Protein AF-A0A0L7L780-F1 (afdb_monomer_lite)

Radius of gyration: 20.93 Å; chains: 1; bounding box: 51×40×63 Å

Organism: Operophtera brumata (NCBI:txid104452)

pLDDT: mean 76.95, std 14.9, range [22.61, 94.62]

Structure (mmCIF, N/CA/C/O backbone):
data_AF-A0A0L7L780-F1
#
_entry.id   AF-A0A0L7L780-F1
#
loop_
_atom_site.group_PDB
_atom_site.id
_atom_site.type_symbol
_atom_site.label_atom_id
_atom_site.label_alt_id
_atom_site.label_comp_id
_atom_site.label_asym_id
_atom_site.label_entity_id
_atom_site.label_seq_id
_atom_site.pdbx_PDB_ins_code
_atom_site.Cartn_x
_atom_site.Cartn_y
_atom_site.Cartn_z
_atom_site.occupancy
_atom_site.B_iso_or_equiv
_atom_site.auth_seq_id
_atom_site.auth_comp_id
_atom_site.auth_asym_id
_atom_site.auth_atom_id
_atom_site.pdbx_PDB_model_num
ATOM 1 N N . MET A 1 1 ? 16.066 -3.671 18.152 1.00 22.61 1 MET A N 1
ATOM 2 C CA . MET A 1 1 ? 15.136 -2.532 17.997 1.00 22.61 1 MET A CA 1
ATOM 3 C C . MET A 1 1 ? 15.207 -2.050 16.546 1.00 22.61 1 MET A C 1
ATOM 5 O O . MET A 1 1 ? 16.059 -1.243 16.206 1.00 22.61 1 MET A O 1
ATOM 9 N N . LEU A 1 2 ? 14.426 -2.653 15.641 1.00 24.44 2 LEU A N 1
ATOM 10 C CA . LEU A 1 2 ? 14.459 -2.301 14.214 1.00 24.44 2 LEU A CA 1
ATOM 11 C C . LEU A 1 2 ? 13.607 -1.050 13.999 1.00 24.44 2 LEU A C 1
ATOM 13 O O . LEU A 1 2 ? 12.381 -1.108 14.068 1.00 24.44 2 LEU A O 1
ATOM 17 N N . TYR A 1 3 ? 14.280 0.075 13.770 1.00 24.02 3 TYR A N 1
ATOM 18 C CA . TYR A 1 3 ? 13.674 1.341 13.382 1.00 24.02 3 TYR A CA 1
ATOM 19 C C . TYR A 1 3 ? 12.721 1.126 12.197 1.00 24.02 3 TYR A C 1
ATOM 21 O O . TYR A 1 3 ? 13.143 0.789 11.089 1.00 24.02 3 TYR A O 1
ATOM 29 N N . LEU A 1 4 ? 11.422 1.336 12.425 1.00 31.36 4 LEU A N 1
ATOM 30 C CA . LEU A 1 4 ? 10.418 1.498 11.376 1.00 31.36 4 LEU A CA 1
ATOM 31 C C . LEU A 1 4 ? 10.705 2.820 10.652 1.00 31.36 4 LEU A C 1
ATOM 33 O O . LEU A 1 4 ? 10.066 3.837 10.905 1.00 31.36 4 LEU A O 1
ATOM 37 N N . LYS A 1 5 ? 11.698 2.817 9.758 1.00 38.66 5 LYS A N 1
ATOM 38 C CA . LYS A 1 5 ? 11.864 3.875 8.758 1.00 38.66 5 LYS A CA 1
ATOM 39 C C . LYS A 1 5 ? 10.531 3.988 8.015 1.00 38.66 5 LYS A C 1
ATOM 41 O O . LYS A 1 5 ? 10.040 2.977 7.509 1.00 38.66 5 LYS A O 1
ATOM 46 N N . PHE A 1 6 ? 9.927 5.178 8.015 1.00 46.25 6 PHE A N 1
ATOM 47 C CA . PHE A 1 6 ? 8.676 5.455 7.308 1.00 46.25 6 PHE A CA 1
ATOM 48 C C . PHE A 1 6 ? 8.797 4.959 5.864 1.00 46.25 6 PHE A C 1
ATOM 50 O O . PHE A 1 6 ? 9.569 5.499 5.074 1.00 46.25 6 PHE A O 1
ATOM 57 N N . ARG A 1 7 ? 8.078 3.881 5.545 1.00 69.25 7 ARG A N 1
ATOM 58 C CA . ARG A 1 7 ? 8.071 3.289 4.206 1.00 69.25 7 ARG A CA 1
ATOM 59 C C . ARG A 1 7 ? 7.237 4.192 3.303 1.00 69.25 7 ARG A C 1
ATOM 61 O O . ARG A 1 7 ? 6.127 4.558 3.684 1.00 69.25 7 ARG A O 1
ATOM 68 N N . ARG A 1 8 ? 7.777 4.547 2.137 1.00 78.69 8 ARG A N 1
ATOM 69 C CA . ARG A 1 8 ? 7.127 5.370 1.107 1.00 78.69 8 ARG A CA 1
ATOM 70 C C . ARG A 1 8 ? 7.069 4.592 -0.205 1.00 78.69 8 ARG A C 1
ATOM 72 O O . ARG A 1 8 ? 7.931 3.754 -0.464 1.00 78.69 8 ARG A O 1
ATOM 79 N N . TYR A 1 9 ? 6.061 4.866 -1.021 1.00 80.25 9 TYR A N 1
ATOM 80 C CA . TYR A 1 9 ? 6.004 4.409 -2.401 1.00 80.25 9 TYR A CA 1
ATOM 81 C C . TYR A 1 9 ? 7.058 5.131 -3.254 1.00 80.25 9 TYR A C 1
ATOM 83 O O . TYR A 1 9 ? 7.273 6.325 -3.037 1.00 80.25 9 TYR A O 1
ATOM 91 N N . PRO A 1 10 ? 7.697 4.452 -4.225 1.00 71.31 10 PRO A N 1
ATOM 92 C CA . PRO A 1 10 ? 8.621 5.102 -5.147 1.00 71.31 10 PRO A CA 1
ATOM 93 C C . PRO A 1 10 ? 7.871 6.087 -6.046 1.00 71.31 10 PRO A C 1
ATOM 95 O O . PRO A 1 10 ? 6.815 5.747 -6.578 1.00 71.31 10 PRO A O 1
ATOM 98 N N . GLU A 1 11 ? 8.434 7.274 -6.256 1.00 68.31 11 GLU A N 1
ATOM 99 C CA . GLU A 1 11 ? 7.820 8.327 -7.081 1.00 68.31 11 GLU A CA 1
ATOM 100 C C . GLU A 1 11 ? 7.688 7.915 -8.556 1.00 68.31 11 GLU A C 1
ATOM 102 O O . GLU A 1 11 ? 6.677 8.207 -9.183 1.00 68.31 11 GLU A O 1
ATOM 107 N N . ASN A 1 12 ? 8.637 7.120 -9.064 1.00 67.00 12 ASN A N 1
ATOM 108 C CA . ASN A 1 12 ? 8.657 6.616 -10.446 1.00 67.00 12 ASN A CA 1
ATOM 109 C C . ASN A 1 12 ? 8.013 5.226 -10.600 1.00 67.00 12 ASN A C 1
ATOM 111 O O . ASN A 1 12 ? 8.350 4.461 -11.504 1.00 67.00 12 ASN A O 1
ATOM 115 N N . SER A 1 13 ? 7.152 4.828 -9.665 1.00 70.00 13 SER A N 1
ATOM 116 C CA . SER A 1 13 ? 6.466 3.542 -9.751 1.00 70.00 13 SER A CA 1
ATOM 117 C C . SER A 1 13 ? 5.408 3.574 -10.867 1.00 70.00 13 SER A C 1
ATOM 119 O O . SER A 1 13 ? 4.585 4.480 -10.925 1.00 70.00 13 SER A O 1
ATOM 121 N N . ASN A 1 14 ? 5.378 2.538 -11.714 1.00 66.38 14 ASN A N 1
ATOM 122 C CA . ASN A 1 14 ? 4.360 2.346 -12.764 1.00 66.38 14 ASN A CA 1
ATOM 123 C C . ASN A 1 14 ? 3.207 1.427 -12.316 1.00 66.38 14 ASN A C 1
ATOM 125 O O . ASN A 1 14 ? 2.575 0.741 -13.122 1.00 66.38 14 ASN A O 1
ATOM 129 N N . LYS A 1 15 ? 2.945 1.349 -11.007 1.00 71.25 15 LYS A N 1
ATOM 130 C CA . LYS A 1 15 ? 1.809 0.576 -10.487 1.00 71.25 15 LYS A CA 1
ATOM 131 C C . LYS A 1 15 ? 0.509 1.317 -10.775 1.00 71.25 15 LYS A C 1
ATOM 133 O O . LYS A 1 15 ? 0.458 2.535 -10.655 1.00 71.25 15 LYS A O 1
ATOM 138 N N . LYS A 1 16 ? -0.532 0.551 -11.113 1.00 74.00 16 LYS A N 1
ATOM 139 C CA . LYS A 1 16 ? -1.883 1.082 -11.346 1.00 74.00 16 LYS A CA 1
ATOM 140 C C . LYS A 1 16 ? -2.533 1.596 -10.057 1.00 74.00 16 LYS A C 1
ATOM 142 O O . LYS A 1 16 ? -3.213 2.609 -10.100 1.00 74.00 16 LYS A O 1
ATOM 147 N N . ASP A 1 17 ? -2.255 0.927 -8.933 1.00 83.19 17 ASP A N 1
ATOM 148 C CA . ASP A 1 17 ? -2.897 1.196 -7.646 1.00 83.19 17 ASP A CA 1
ATOM 149 C C . ASP A 1 17 ? -1.870 1.295 -6.507 1.00 83.19 17 ASP A C 1
ATOM 151 O O . ASP A 1 17 ? -0.995 0.430 -6.358 1.00 83.19 17 ASP A O 1
ATOM 155 N N . TYR A 1 18 ? -2.029 2.304 -5.646 1.00 88.25 18 TYR A N 1
ATOM 156 C CA . TYR A 1 18 ? -1.235 2.503 -4.428 1.00 88.25 18 TYR A CA 1
ATOM 157 C C . TYR A 1 18 ? -2.120 2.396 -3.195 1.00 88.25 18 TYR A C 1
ATOM 159 O O . TYR A 1 18 ? -2.899 3.297 -2.900 1.00 88.25 18 TYR A O 1
ATOM 167 N N . ILE A 1 19 ? -2.013 1.291 -2.460 1.00 90.44 19 ILE A N 1
ATOM 168 C CA . ILE A 1 19 ? -2.941 0.993 -1.363 1.00 90.44 19 ILE A CA 1
ATOM 169 C C . ILE A 1 19 ? -2.306 1.336 -0.016 1.00 90.44 19 ILE A C 1
ATOM 171 O O . ILE A 1 19 ? -1.238 0.836 0.319 1.00 90.44 19 ILE A O 1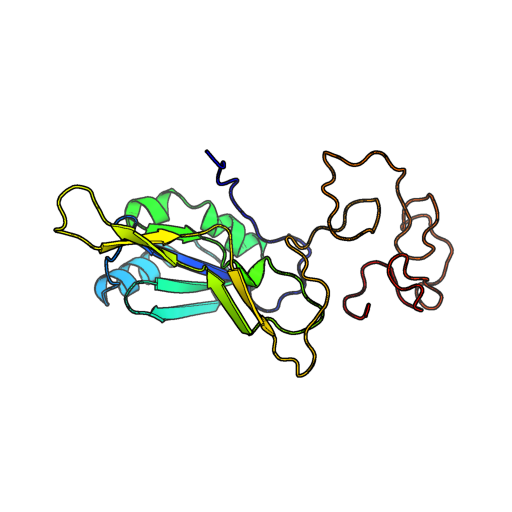
ATOM 175 N N . VAL A 1 20 ? -2.967 2.130 0.811 1.00 91.75 20 VAL A N 1
ATOM 176 C CA . VAL A 1 20 ? -2.560 2.372 2.199 1.00 91.75 20 VAL A CA 1
ATOM 177 C C . VAL A 1 20 ? -3.496 1.614 3.132 1.00 91.75 20 VAL A C 1
ATOM 179 O O . VAL A 1 20 ? -4.714 1.739 3.045 1.00 91.75 20 VAL A O 1
ATOM 182 N N . PHE A 1 21 ? -2.927 0.799 4.017 1.00 92.38 21 PHE A N 1
ATOM 183 C CA . PHE A 1 21 ? -3.665 0.067 5.040 1.00 92.38 21 PHE A CA 1
ATOM 184 C C . PHE A 1 21 ? -3.819 0.911 6.294 1.00 92.38 21 PHE A C 1
ATOM 186 O O . PHE A 1 21 ? -2.832 1.422 6.823 1.00 92.38 21 PHE A O 1
ATOM 193 N N . LEU A 1 22 ? -5.049 0.973 6.785 1.00 92.38 22 LEU A N 1
ATOM 194 C CA . LEU A 1 22 ? -5.434 1.613 8.027 1.00 92.38 22 LEU A CA 1
ATOM 195 C C . LEU A 1 22 ? -5.861 0.565 9.043 1.00 92.38 22 LEU A C 1
ATOM 197 O O . LEU A 1 22 ? -6.734 -0.259 8.764 1.00 92.38 22 LEU A O 1
ATOM 201 N N . ASN A 1 23 ? -5.268 0.661 10.226 1.00 91.75 23 ASN A N 1
ATOM 202 C CA . ASN A 1 23 ? -5.670 -0.057 11.426 1.00 91.75 23 ASN A CA 1
ATOM 203 C C . ASN A 1 23 ? -5.881 0.961 12.549 1.00 91.75 23 ASN A C 1
ATOM 205 O O . ASN A 1 23 ? -5.224 1.998 12.557 1.00 91.75 23 ASN A O 1
ATOM 209 N N . HIS A 1 24 ? -6.718 0.644 13.529 1.00 89.44 24 HIS A N 1
ATOM 210 C CA . HIS A 1 24 ? -6.736 1.385 14.792 1.00 89.44 24 HIS A CA 1
ATOM 211 C C . HIS A 1 24 ? -5.387 1.275 15.517 1.00 89.44 24 HIS A C 1
ATOM 213 O O . HIS A 1 24 ? -4.694 0.260 15.409 1.00 89.44 24 HIS A O 1
ATOM 219 N N . ASN A 1 25 ? -5.021 2.309 16.278 1.00 86.75 25 ASN A N 1
ATOM 220 C CA . ASN A 1 25 ? -3.811 2.308 17.109 1.00 86.75 25 ASN A CA 1
ATOM 221 C C . ASN A 1 25 ? -3.864 1.227 18.198 1.00 86.75 25 ASN A C 1
ATOM 223 O O . ASN A 1 25 ? -2.840 0.632 18.530 1.00 86.75 25 ASN A O 1
ATOM 227 N N . LYS A 1 26 ? -5.063 0.950 18.727 1.00 82.38 26 LYS A N 1
ATOM 228 C CA . LYS A 1 26 ? -5.313 -0.179 19.625 1.00 82.38 26 LYS A CA 1
ATOM 229 C C . LYS A 1 26 ? -5.461 -1.464 18.816 1.00 82.38 26 LYS A C 1
ATOM 231 O O . LYS A 1 26 ? -6.350 -1.574 17.966 1.00 82.38 26 LYS A O 1
ATOM 236 N N . GLU A 1 27 ? -4.613 -2.446 19.110 1.00 78.25 27 GLU A N 1
ATOM 237 C CA . GLU A 1 27 ? -4.674 -3.762 18.471 1.00 78.25 27 GLU A CA 1
ATOM 238 C C . GLU A 1 27 ? -6.055 -4.415 18.642 1.00 78.25 27 GLU A C 1
ATOM 240 O O . GLU A 1 27 ? -6.752 -4.185 19.627 1.00 78.25 27 GLU A O 1
ATOM 245 N N . ASN A 1 28 ? -6.460 -5.225 17.657 1.00 79.00 28 ASN A N 1
ATOM 246 C CA . ASN A 1 28 ? -7.736 -5.957 17.627 1.00 79.00 28 ASN A CA 1
ATOM 247 C C . ASN A 1 28 ? -9.016 -5.104 17.731 1.00 79.00 28 ASN A C 1
ATOM 249 O O . ASN A 1 28 ? -10.095 -5.647 17.963 1.00 79.00 28 ASN A O 1
ATOM 253 N N . THR A 1 29 ? -8.939 -3.793 17.495 1.00 84.81 29 THR A N 1
ATOM 254 C CA . THR A 1 29 ? -10.136 -2.943 17.412 1.00 84.81 29 THR A CA 1
ATOM 255 C C . THR A 1 29 ? -10.750 -3.041 16.018 1.00 84.81 29 THR A C 1
ATOM 257 O O . THR A 1 29 ? -10.057 -2.866 15.012 1.00 84.81 29 THR A O 1
ATOM 260 N N . ALA A 1 30 ? -12.045 -3.354 15.945 1.00 89.56 30 ALA A N 1
ATOM 261 C CA . ALA A 1 30 ? -12.758 -3.466 14.678 1.00 89.56 30 ALA A CA 1
ATOM 262 C C . ALA A 1 30 ? -13.183 -2.090 14.135 1.00 89.56 30 ALA A C 1
ATOM 264 O O . ALA A 1 30 ? -13.496 -1.186 14.900 1.00 89.56 30 ALA A O 1
ATOM 265 N N . PHE A 1 31 ? -13.223 -1.947 12.811 1.00 93.12 31 PHE A N 1
ATOM 266 C CA . PHE A 1 31 ? -13.817 -0.796 12.140 1.00 93.12 31 PHE A CA 1
ATOM 267 C C . PHE A 1 31 ? -15.333 -0.930 12.113 1.00 93.12 31 PHE A C 1
ATOM 269 O O . PHE A 1 31 ? -15.872 -1.852 11.495 1.00 93.12 31 PHE A O 1
ATOM 276 N N . THR A 1 32 ? -15.999 0.036 12.728 1.00 92.31 32 THR A N 1
ATOM 277 C CA . THR A 1 32 ? -17.449 0.216 12.669 1.00 92.31 32 THR A CA 1
ATOM 278 C C . THR A 1 32 ? -17.847 1.065 11.460 1.00 92.31 32 THR A C 1
ATOM 280 O O . THR A 1 32 ? -17.008 1.713 10.827 1.00 92.31 32 THR A O 1
ATOM 283 N N . ASP A 1 33 ? -19.140 1.114 11.138 1.00 90.06 33 ASP A N 1
ATOM 284 C CA . ASP A 1 33 ? -19.633 2.000 10.076 1.00 90.06 33 ASP A CA 1
ATOM 285 C C . ASP A 1 33 ? -19.447 3.480 10.425 1.00 90.06 33 ASP A C 1
ATOM 287 O O . ASP A 1 33 ? -19.101 4.281 9.555 1.00 90.06 33 ASP A O 1
ATOM 291 N N . LYS A 1 34 ? -19.537 3.829 11.714 1.00 92.19 34 LYS A N 1
ATOM 292 C CA . LYS A 1 34 ? -19.226 5.175 12.208 1.00 92.19 34 LYS A CA 1
ATOM 293 C C . LYS A 1 34 ? -17.778 5.565 11.905 1.00 92.19 34 LYS A C 1
ATOM 295 O O . LYS A 1 34 ? -17.542 6.673 11.427 1.00 92.19 34 LYS A O 1
ATOM 300 N N . ASP A 1 35 ? -16.825 4.654 12.104 1.00 92.62 35 ASP A N 1
ATOM 301 C CA . ASP A 1 35 ? -15.411 4.903 11.788 1.00 92.62 35 ASP A CA 1
ATOM 302 C C . ASP A 1 35 ? -15.201 5.111 10.285 1.00 92.62 35 ASP A C 1
ATOM 304 O O . ASP A 1 35 ? -14.449 5.991 9.869 1.00 92.62 35 ASP A O 1
ATOM 308 N N . ARG A 1 36 ? -15.891 4.328 9.447 1.00 90.00 36 ARG A N 1
ATOM 309 C CA . ARG A 1 36 ? -15.815 4.446 7.980 1.00 90.00 36 ARG A CA 1
ATOM 310 C C . ARG A 1 36 ? -16.386 5.772 7.487 1.00 90.00 36 ARG A C 1
ATOM 312 O O . ARG A 1 36 ? -15.817 6.390 6.583 1.00 90.00 36 ARG A O 1
ATOM 319 N N . MET A 1 37 ? -17.482 6.226 8.091 1.00 91.94 37 MET A N 1
ATOM 320 C CA . MET A 1 37 ? -18.064 7.537 7.815 1.00 91.94 37 MET A CA 1
ATOM 321 C C . MET A 1 37 ? -17.141 8.667 8.273 1.00 91.94 37 MET A C 1
ATOM 323 O O . MET A 1 37 ? -16.887 9.588 7.498 1.00 91.94 37 MET A O 1
ATOM 327 N N . ALA A 1 38 ? -16.590 8.576 9.487 1.00 93.94 38 ALA A N 1
ATOM 328 C CA . ALA A 1 38 ? -15.642 9.553 10.019 1.00 93.94 38 ALA A CA 1
ATOM 329 C C . ALA A 1 38 ? -14.374 9.642 9.161 1.00 93.94 38 ALA A C 1
ATOM 331 O O . ALA A 1 38 ? -13.917 10.740 8.857 1.00 93.94 38 ALA A O 1
ATOM 332 N N . LEU A 1 39 ? -13.859 8.504 8.689 1.00 94.00 39 LEU A N 1
ATOM 333 C CA . LEU A 1 39 ? -12.745 8.449 7.749 1.00 94.00 39 LEU A CA 1
ATOM 334 C C . LEU A 1 39 ? -13.100 9.124 6.421 1.00 94.00 39 LEU A C 1
ATOM 336 O O . LEU A 1 39 ? -12.355 9.976 5.950 1.00 94.00 39 LEU A O 1
ATOM 340 N N . SER A 1 40 ? -14.250 8.788 5.834 1.00 92.38 40 SER A N 1
ATOM 341 C CA . SER A 1 40 ? -14.692 9.371 4.559 1.00 92.38 40 SER A CA 1
ATOM 342 C C . SER A 1 40 ? -14.890 10.887 4.650 1.00 92.38 40 SER A C 1
ATOM 344 O O . SER A 1 40 ? -14.538 11.610 3.719 1.00 92.38 40 SER A O 1
ATOM 346 N N . LYS A 1 41 ? -15.419 11.373 5.779 1.00 94.00 41 LYS A N 1
ATOM 347 C CA . LYS A 1 41 ? -15.558 12.799 6.088 1.00 94.00 41 LYS A CA 1
ATOM 348 C C . LYS A 1 41 ? -14.189 13.460 6.283 1.00 94.00 41 LYS A C 1
ATOM 350 O O . LYS A 1 41 ? -13.892 14.444 5.612 1.00 94.00 41 LYS A O 1
ATOM 355 N N . GLY A 1 42 ? -13.328 12.868 7.109 1.00 93.31 42 GLY A N 1
ATOM 356 C CA . GLY A 1 42 ? -11.993 13.385 7.407 1.00 93.31 42 GLY A CA 1
ATOM 357 C C . GLY A 1 42 ? -11.082 13.471 6.180 1.00 93.31 42 GLY A C 1
ATOM 358 O O . GLY A 1 42 ? -10.329 14.429 6.048 1.00 93.31 42 GLY A O 1
ATOM 359 N N . LEU A 1 43 ? -11.191 12.538 5.228 1.00 93.44 43 LEU A N 1
ATOM 360 C CA . LEU A 1 43 ? -10.467 12.626 3.953 1.00 93.44 43 LEU A CA 1
ATOM 361 C C . LEU A 1 43 ? -10.818 13.902 3.174 1.00 93.44 43 LEU A C 1
ATOM 363 O O . LEU A 1 43 ? -9.925 14.525 2.604 1.00 93.44 43 LEU A O 1
ATOM 367 N N . ARG A 1 44 ? -12.094 14.313 3.175 1.00 91.06 44 ARG A N 1
ATOM 368 C CA . ARG A 1 44 ? -12.542 15.543 2.502 1.00 91.06 44 ARG A CA 1
ATOM 369 C C . ARG A 1 44 ? -12.114 16.789 3.272 1.00 91.06 44 ARG A C 1
ATOM 371 O O . ARG A 1 44 ? -11.565 17.707 2.678 1.00 91.06 44 ARG A O 1
ATOM 378 N N . GLU A 1 45 ? -12.321 16.800 4.588 1.00 92.94 45 GLU A N 1
ATOM 379 C CA . GLU A 1 45 ? -12.017 17.954 5.450 1.00 92.94 45 GLU A CA 1
ATOM 380 C C . GLU A 1 45 ? -10.522 18.273 5.523 1.00 92.94 45 GLU A C 1
ATOM 382 O O . GLU A 1 45 ? -10.138 19.436 5.614 1.00 92.94 45 GLU A O 1
ATOM 387 N N . HIS A 1 46 ? -9.666 17.252 5.453 1.00 91.00 46 HIS A N 1
ATOM 388 C CA . HIS A 1 46 ? -8.210 17.420 5.457 1.00 91.00 46 HIS A CA 1
ATOM 389 C C . HIS A 1 46 ? -7.609 17.511 4.048 1.00 91.00 46 HIS A C 1
ATOM 391 O O . HIS A 1 46 ? -6.393 17.398 3.901 1.00 91.00 46 HIS A O 1
ATOM 397 N N . GLY A 1 47 ? -8.436 17.693 3.011 1.00 88.38 47 GLY A N 1
ATOM 398 C CA . GLY A 1 47 ? -7.976 17.925 1.639 1.00 88.38 47 GLY A CA 1
ATOM 399 C C . GLY A 1 47 ? -7.169 16.769 1.040 1.00 88.38 47 GLY A C 1
ATOM 400 O O . GLY A 1 47 ? -6.252 17.000 0.253 1.00 88.38 47 GLY A O 1
ATOM 401 N N . VAL A 1 48 ? -7.465 15.521 1.418 1.00 91.75 48 VAL A N 1
ATOM 402 C CA . VAL A 1 48 ? -6.750 14.351 0.893 1.00 91.75 48 VAL A CA 1
ATOM 403 C C . VAL A 1 48 ? -7.189 14.093 -0.547 1.00 91.75 48 VAL A C 1
ATOM 405 O O . VAL A 1 48 ? -8.310 13.659 -0.809 1.00 91.75 48 VAL A O 1
ATOM 408 N N . SER A 1 49 ? -6.286 14.345 -1.491 1.00 89.75 49 SER A N 1
ATOM 409 C CA . SER A 1 49 ? -6.542 14.226 -2.924 1.00 89.75 49 SER A CA 1
ATOM 410 C C . SER A 1 49 ? -6.181 12.848 -3.491 1.00 89.75 49 SER A C 1
ATOM 412 O O . SER A 1 49 ? -5.404 12.078 -2.920 1.00 89.75 49 SER A O 1
ATOM 414 N N . GLY A 1 50 ? -6.763 12.524 -4.650 1.00 90.19 50 GLY A N 1
ATOM 415 C CA . GLY A 1 50 ? -6.402 11.342 -5.438 1.00 90.19 50 GLY A CA 1
ATOM 416 C C . GLY A 1 50 ? -6.776 9.994 -4.822 1.00 90.19 50 GLY A C 1
ATOM 417 O O . GLY A 1 50 ? -6.179 8.981 -5.192 1.00 90.19 50 GLY A O 1
ATOM 418 N N . VAL A 1 51 ? -7.741 9.981 -3.898 1.00 92.88 51 VAL A N 1
ATOM 419 C CA . VAL A 1 51 ? -8.383 8.763 -3.393 1.00 92.88 51 VAL A CA 1
ATOM 420 C C . VAL A 1 51 ? -9.288 8.194 -4.485 1.00 92.88 51 VAL A C 1
ATOM 422 O O . VAL A 1 51 ? -10.190 8.877 -4.958 1.00 92.88 51 VAL A O 1
ATOM 425 N N . MET A 1 52 ? -9.066 6.939 -4.869 1.00 91.06 52 MET A N 1
ATOM 426 C CA . MET A 1 52 ? -9.902 6.228 -5.840 1.00 91.06 52 MET A CA 1
ATOM 427 C C . MET A 1 52 ? -11.080 5.538 -5.160 1.00 91.06 52 MET A C 1
ATOM 429 O O . MET A 1 52 ? -12.224 5.691 -5.570 1.00 91.06 52 MET A O 1
ATOM 433 N N . HIS A 1 53 ? -10.801 4.747 -4.124 1.00 89.44 53 HIS A N 1
ATOM 434 C CA . HIS A 1 53 ? -11.827 4.045 -3.365 1.00 89.44 53 HIS A CA 1
ATOM 435 C C . HIS A 1 53 ? -11.318 3.647 -1.981 1.00 89.44 53 HIS A C 1
ATOM 437 O O . HIS A 1 53 ? -10.118 3.460 -1.757 1.00 89.44 53 HIS A O 1
ATOM 443 N N . LEU A 1 54 ? -12.269 3.475 -1.064 1.00 92.00 54 LEU A N 1
ATOM 444 C CA . LEU A 1 54 ? -12.057 2.856 0.234 1.00 92.00 54 LEU A CA 1
ATOM 445 C C . LEU A 1 54 ? -12.641 1.446 0.202 1.00 92.00 54 LEU A C 1
ATOM 447 O O . LEU A 1 54 ? -13.773 1.246 -0.232 1.00 92.00 54 LEU A O 1
ATOM 451 N N . ARG A 1 55 ? -11.883 0.464 0.686 1.00 89.75 55 ARG A N 1
ATOM 452 C CA . ARG A 1 55 ? -12.312 -0.936 0.736 1.00 89.75 55 ARG A CA 1
ATOM 453 C C . ARG A 1 55 ? -12.056 -1.526 2.114 1.00 89.75 55 ARG A C 1
ATOM 455 O O . ARG A 1 55 ? -10.938 -1.467 2.619 1.00 89.75 55 ARG A O 1
ATOM 462 N N . SER A 1 56 ? -13.063 -2.166 2.707 1.00 88.38 56 SER A N 1
ATOM 463 C CA . SER A 1 56 ? -12.827 -3.006 3.886 1.00 88.38 56 SER A CA 1
ATOM 464 C C . SER A 1 56 ? -12.078 -4.269 3.462 1.00 88.38 56 SER A C 1
ATOM 466 O O . SER A 1 56 ? -12.495 -4.972 2.543 1.00 88.38 56 SER A O 1
ATOM 468 N N . LEU A 1 57 ? -10.942 -4.531 4.106 1.00 85.25 57 LEU A N 1
ATOM 469 C CA . LEU A 1 57 ? -10.142 -5.732 3.854 1.00 85.25 57 LEU A CA 1
ATOM 470 C C . LEU A 1 57 ? -10.522 -6.846 4.824 1.00 85.25 57 LEU A C 1
ATOM 472 O O . LEU A 1 57 ? -10.563 -8.012 4.449 1.00 85.25 57 LEU A O 1
ATOM 476 N N . ASN A 1 58 ? -10.788 -6.476 6.074 1.00 85.44 58 ASN A N 1
ATOM 477 C CA . ASN A 1 58 ? -11.410 -7.312 7.091 1.00 85.44 58 ASN A CA 1
ATOM 478 C C . ASN A 1 58 ? -11.982 -6.414 8.20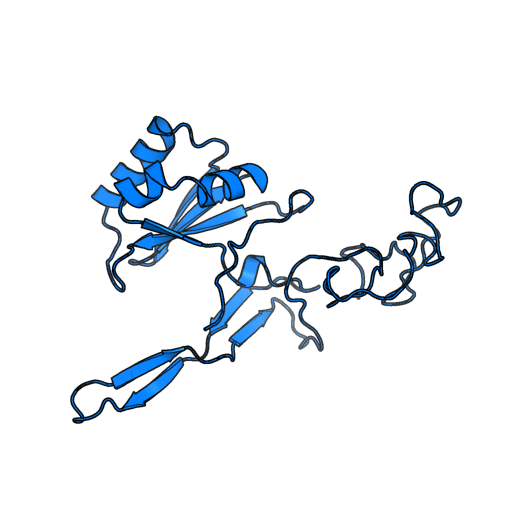2 1.00 85.44 58 ASN A C 1
ATOM 480 O O . ASN A 1 58 ? -11.890 -5.186 8.129 1.00 85.44 58 ASN A O 1
ATOM 484 N N . LYS A 1 59 ? -12.526 -7.022 9.265 1.00 85.69 59 LYS A N 1
ATOM 485 C CA . LYS A 1 59 ? -13.094 -6.276 10.398 1.00 85.69 59 LYS A CA 1
ATOM 486 C C . LYS A 1 59 ? -12.110 -5.341 11.106 1.00 85.69 59 LYS A C 1
ATOM 488 O O . LYS A 1 59 ? -12.559 -4.396 11.724 1.00 85.69 59 LYS A O 1
ATOM 493 N N . PHE A 1 60 ? -10.801 -5.550 11.001 1.00 88.25 60 PHE A N 1
ATOM 494 C CA . PHE A 1 60 ? -9.768 -4.764 11.690 1.00 88.25 60 PHE A CA 1
ATOM 495 C C . PHE A 1 60 ? -8.986 -3.824 10.768 1.00 88.25 60 PHE A C 1
ATOM 497 O O . PHE A 1 60 ? -8.081 -3.130 11.230 1.00 88.25 60 PHE A O 1
ATOM 504 N N . LYS A 1 61 ? -9.267 -3.838 9.459 1.00 89.69 61 LYS A N 1
ATOM 505 C CA . LYS A 1 61 ? -8.426 -3.166 8.471 1.00 89.69 61 LYS A CA 1
ATOM 506 C C . LYS A 1 61 ? -9.216 -2.622 7.289 1.00 89.69 61 LYS A C 1
ATOM 508 O O . LYS A 1 61 ? -9.983 -3.341 6.640 1.00 89.69 61 LYS A O 1
ATOM 513 N N . VAL A 1 62 ? -8.925 -1.374 6.947 1.00 93.19 62 VAL A N 1
ATOM 514 C CA . VAL A 1 62 ? -9.436 -0.682 5.758 1.00 93.19 62 VAL A CA 1
ATOM 515 C C . VAL A 1 62 ? -8.270 -0.361 4.824 1.00 93.19 62 VAL A C 1
ATOM 517 O O . VAL A 1 62 ? -7.179 -0.023 5.272 1.00 93.19 62 VAL A O 1
ATOM 520 N N . GLY A 1 63 ? -8.480 -0.509 3.521 1.00 92.69 63 GLY A N 1
ATOM 521 C CA . GLY A 1 63 ? -7.554 -0.084 2.478 1.00 92.69 63 GLY A CA 1
ATOM 522 C C . GLY A 1 63 ? -8.063 1.179 1.793 1.00 92.69 63 GLY A C 1
ATOM 523 O O . GLY A 1 63 ? -9.234 1.242 1.420 1.00 92.69 63 GLY A O 1
ATOM 524 N N . ILE A 1 64 ? -7.184 2.160 1.608 1.00 94.62 64 ILE A N 1
ATOM 525 C CA . ILE A 1 64 ? -7.425 3.331 0.759 1.00 94.62 64 ILE A CA 1
ATOM 526 C C . ILE A 1 64 ? -6.538 3.206 -0.468 1.00 94.62 64 ILE A C 1
ATOM 528 O O . ILE A 1 64 ? -5.323 3.080 -0.329 1.00 94.62 64 ILE A O 1
ATOM 532 N N . THR A 1 65 ? -7.134 3.247 -1.652 1.00 93.00 65 THR A N 1
ATOM 533 C CA . THR A 1 65 ? -6.405 3.158 -2.919 1.00 93.00 65 THR A CA 1
ATOM 534 C C . THR A 1 65 ? -6.214 4.547 -3.513 1.00 93.00 65 THR A C 1
ATOM 536 O O . THR A 1 65 ? -7.173 5.314 -3.602 1.00 93.00 65 THR A O 1
ATOM 539 N N . PHE A 1 66 ? -4.993 4.859 -3.939 1.00 93.19 66 PHE A N 1
ATOM 540 C CA . PHE A 1 66 ? -4.615 6.109 -4.594 1.00 93.19 66 PHE A CA 1
ATOM 541 C C . PHE A 1 66 ? -4.130 5.857 -6.021 1.00 93.19 66 PHE A C 1
ATOM 543 O O . PHE A 1 66 ? -3.506 4.828 -6.287 1.00 93.19 66 PHE A O 1
ATOM 550 N N . TYR A 1 67 ? -4.356 6.838 -6.900 1.00 87.00 67 TYR A N 1
ATOM 551 C CA . TYR A 1 67 ? -3.886 6.801 -8.292 1.00 87.00 67 TYR A CA 1
ATOM 552 C C . TYR A 1 67 ? -2.379 7.079 -8.418 1.00 87.00 67 TYR A C 1
ATOM 554 O O . TYR A 1 67 ? -1.697 6.481 -9.243 1.00 87.00 67 TYR A O 1
ATOM 562 N N . LEU A 1 68 ? -1.840 7.970 -7.575 1.00 89.19 68 LEU A N 1
ATOM 563 C CA . LEU A 1 68 ? -0.434 8.388 -7.618 1.00 89.19 68 LEU A CA 1
ATOM 564 C C . LEU A 1 68 ? 0.309 8.008 -6.332 1.00 89.19 68 LEU A C 1
ATOM 566 O O . LEU A 1 68 ? -0.254 8.154 -5.238 1.00 89.19 68 LEU A O 1
ATOM 570 N N . PRO A 1 69 ? 1.600 7.627 -6.427 1.00 88.12 69 PRO A N 1
ATOM 571 C CA . PRO A 1 69 ? 2.411 7.302 -5.257 1.00 88.12 69 PRO A CA 1
ATOM 572 C C . PRO A 1 69 ? 2.567 8.511 -4.329 1.00 88.12 69 PRO A C 1
ATOM 574 O O . PRO A 1 69 ? 2.554 8.352 -3.109 1.00 88.12 69 PRO A O 1
ATOM 577 N N . ASN A 1 70 ? 2.646 9.725 -4.889 1.00 89.44 70 ASN A N 1
ATOM 578 C CA . ASN A 1 70 ? 2.779 10.952 -4.108 1.00 89.44 70 ASN A CA 1
ATOM 579 C C . ASN A 1 70 ? 1.575 11.183 -3.182 1.00 89.44 70 ASN A C 1
ATOM 581 O O . ASN A 1 70 ? 1.753 11.459 -2.000 1.00 89.44 70 ASN A O 1
ATOM 585 N N . ASN A 1 71 ? 0.351 10.969 -3.672 1.00 91.81 71 ASN A N 1
ATOM 586 C CA . ASN A 1 71 ? -0.863 11.142 -2.865 1.00 91.81 71 ASN A CA 1
ATOM 587 C C . ASN A 1 71 ? -0.910 10.139 -1.702 1.00 91.81 71 ASN A C 1
ATOM 589 O O . ASN A 1 71 ? -1.179 10.519 -0.562 1.00 91.81 71 ASN A O 1
ATOM 593 N N . ALA A 1 72 ? -0.550 8.877 -1.960 1.00 91.06 72 ALA A N 1
ATOM 594 C CA . ALA A 1 72 ? -0.424 7.865 -0.913 1.00 91.06 72 ALA A CA 1
ATOM 595 C C . ALA A 1 72 ? 0.663 8.231 0.118 1.00 91.06 72 ALA A C 1
ATOM 597 O O . ALA A 1 72 ? 0.458 8.078 1.323 1.00 91.06 72 ALA A O 1
ATOM 598 N N . ASN A 1 73 ? 1.808 8.749 -0.337 1.00 89.56 73 ASN A N 1
ATOM 599 C CA . ASN A 1 73 ? 2.917 9.181 0.519 1.00 89.56 73 ASN A CA 1
ATOM 600 C C . ASN A 1 73 ? 2.582 10.406 1.372 1.00 89.56 73 ASN A C 1
ATOM 602 O O . ASN A 1 73 ? 3.014 10.472 2.525 1.00 89.56 73 ASN A O 1
ATOM 606 N N . MET A 1 74 ? 1.826 11.357 0.825 1.00 90.38 74 MET A N 1
ATOM 607 C CA . MET A 1 74 ? 1.307 12.513 1.554 1.00 90.38 74 MET A CA 1
ATOM 608 C C . MET A 1 74 ? 0.294 12.072 2.608 1.00 90.38 74 MET A C 1
ATOM 610 O O . MET A 1 74 ? 0.385 12.482 3.763 1.00 90.38 74 MET A O 1
ATOM 614 N N . PHE A 1 75 ? -0.610 11.156 2.255 1.00 93.56 75 PHE A N 1
ATOM 615 C CA . PHE A 1 75 ? -1.565 10.589 3.202 1.00 93.56 75 PHE A CA 1
ATOM 616 C C . PHE A 1 75 ? -0.879 9.845 4.359 1.00 93.56 75 PHE A C 1
ATOM 618 O O . PHE A 1 75 ? -1.229 10.059 5.516 1.00 93.56 75 PHE A O 1
ATOM 625 N N . LEU A 1 76 ? 0.153 9.039 4.079 1.00 90.12 76 LEU A N 1
ATOM 626 C CA . LEU A 1 76 ? 0.966 8.362 5.104 1.00 90.12 76 LEU A CA 1
ATOM 627 C C . LEU A 1 76 ? 1.625 9.333 6.099 1.00 90.12 76 LEU A C 1
ATOM 629 O O . LEU A 1 76 ? 1.976 8.928 7.206 1.00 90.12 76 LEU A O 1
ATOM 633 N N . GLN A 1 77 ? 1.818 10.592 5.702 1.00 88.50 77 GLN A N 1
ATOM 634 C CA . GLN A 1 77 ? 2.420 11.646 6.519 1.00 88.50 77 GLN A CA 1
ATOM 635 C C . GLN A 1 77 ? 1.386 12.555 7.193 1.00 88.50 77 GLN A C 1
ATOM 637 O O . GLN A 1 77 ? 1.768 13.388 8.016 1.00 88.50 77 GLN A O 1
ATOM 642 N N . ASN A 1 78 ? 0.092 12.394 6.897 1.00 90.19 78 ASN A N 1
ATOM 643 C CA . ASN A 1 78 ? -0.970 13.223 7.456 1.00 90.19 78 ASN A CA 1
ATOM 644 C C . ASN A 1 78 ? -1.289 12.821 8.905 1.00 90.19 78 ASN A C 1
ATOM 646 O O . ASN A 1 78 ? -2.305 12.190 9.198 1.00 90.19 78 ASN A O 1
ATOM 650 N N . LYS A 1 79 ? -0.400 13.203 9.827 1.00 88.81 79 LYS A N 1
ATOM 651 C CA . LYS A 1 79 ? -0.550 12.935 11.263 1.00 88.81 79 LYS A CA 1
ATOM 652 C C . LYS A 1 79 ? -1.824 13.547 11.835 1.00 88.81 79 LYS A C 1
ATOM 654 O O . LYS A 1 79 ? -2.491 12.901 12.624 1.00 88.81 79 LYS A O 1
ATOM 659 N N . LYS A 1 80 ? -2.211 14.744 11.381 1.00 91.12 80 LYS A N 1
ATOM 660 C CA . LYS A 1 80 ? -3.388 15.458 11.895 1.00 91.12 80 LYS A CA 1
ATOM 661 C C . LYS A 1 80 ? -4.664 14.621 11.755 1.00 91.12 80 LYS A C 1
ATOM 663 O O . LYS A 1 80 ? -5.383 14.443 12.731 1.00 91.12 80 LYS A O 1
ATOM 668 N N . LEU A 1 81 ? -4.911 14.071 10.565 1.00 92.75 81 LEU A N 1
ATOM 669 C CA . LEU A 1 81 ? -6.060 13.200 10.312 1.00 92.75 81 LEU A CA 1
ATOM 670 C C . LEU A 1 81 ? -5.934 11.851 11.036 1.00 92.75 81 LEU A C 1
ATOM 672 O O . LEU A 1 81 ? -6.902 11.370 11.624 1.00 92.75 81 LEU A O 1
ATOM 676 N N . LEU A 1 82 ? -4.754 11.228 10.972 1.00 92.44 82 LEU A N 1
ATOM 677 C CA . LEU A 1 82 ? -4.526 9.898 11.540 1.00 92.44 82 LEU A CA 1
ATOM 678 C C . LEU A 1 82 ? -4.660 9.897 13.066 1.00 92.44 82 LEU A C 1
ATOM 680 O O . LEU A 1 82 ? -5.338 9.030 13.611 1.00 92.44 82 LEU A O 1
ATOM 684 N N . ASP A 1 83 ? -4.105 10.899 13.739 1.00 91.94 83 ASP A N 1
ATOM 685 C CA . ASP A 1 83 ? -4.193 11.047 15.190 1.00 91.94 83 ASP A CA 1
ATOM 686 C C . ASP A 1 83 ? -5.622 11.410 15.617 1.00 91.94 83 ASP A C 1
ATOM 688 O O . ASP A 1 83 ? -6.146 10.806 16.553 1.00 91.94 83 ASP A O 1
ATOM 692 N N . GLN A 1 84 ? -6.303 12.301 14.879 1.00 92.75 84 GLN A N 1
ATOM 693 C CA . GLN A 1 84 ? -7.708 12.652 15.132 1.00 92.75 84 GLN A CA 1
ATOM 694 C C . GLN A 1 84 ? -8.626 11.420 15.099 1.00 92.75 84 GLN A C 1
ATOM 696 O O . GLN A 1 84 ? -9.561 11.325 15.892 1.00 92.75 84 GLN A O 1
ATOM 701 N N . LEU A 1 85 ? -8.364 10.473 14.196 1.00 92.12 85 LEU A N 1
ATOM 702 C CA . LEU A 1 85 ? -9.137 9.235 14.073 1.00 92.12 85 LEU A CA 1
ATOM 703 C C . LEU A 1 85 ? -8.540 8.060 14.866 1.00 92.12 85 LEU A C 1
ATOM 705 O O . LEU A 1 85 ? -9.085 6.961 14.815 1.00 92.12 85 LEU A O 1
ATOM 709 N N . SER A 1 86 ? -7.440 8.265 15.601 1.00 92.50 86 SER A N 1
ATOM 710 C CA . SER A 1 86 ? -6.705 7.203 16.309 1.00 92.50 86 SER A CA 1
ATOM 711 C C . SER A 1 86 ? -6.301 6.022 15.410 1.00 92.50 86 SER A C 1
ATOM 713 O O . SER A 1 86 ? -6.318 4.858 15.826 1.00 92.50 86 SER A O 1
ATOM 715 N N . LEU A 1 87 ? -5.920 6.323 14.167 1.00 92.25 87 LEU A N 1
ATOM 716 C CA . LEU A 1 87 ? -5.544 5.358 13.142 1.00 92.25 87 LEU A CA 1
ATOM 717 C C . LEU A 1 87 ? -4.042 5.358 12.875 1.00 92.25 87 LEU A C 1
ATOM 719 O O . LEU A 1 87 ? -3.359 6.377 12.926 1.00 92.25 87 LEU A O 1
ATOM 723 N N . ARG A 1 88 ? -3.553 4.198 12.449 1.00 89.94 88 ARG A N 1
ATOM 724 C CA . ARG A 1 88 ? -2.209 3.995 11.931 1.00 89.94 88 ARG A CA 1
ATOM 725 C C . ARG A 1 88 ? -2.263 3.615 10.463 1.00 89.94 88 ARG A C 1
ATOM 727 O O . ARG A 1 88 ? -2.876 2.613 10.093 1.00 89.94 88 ARG A O 1
ATOM 734 N N . ALA A 1 89 ? -1.540 4.374 9.649 1.00 90.75 89 ALA A N 1
ATOM 735 C CA . ALA A 1 89 ? -1.355 4.086 8.237 1.00 90.75 89 ALA A CA 1
ATOM 736 C C . ALA A 1 89 ? -0.087 3.257 7.984 1.00 90.75 89 ALA A C 1
ATOM 738 O O . ALA A 1 89 ? 0.941 3.424 8.644 1.00 90.75 89 ALA A O 1
ATOM 739 N N . SER A 1 90 ? -0.153 2.336 7.024 1.00 87.12 90 SER A N 1
ATOM 740 C CA . SER A 1 90 ? 0.983 1.507 6.626 1.00 87.12 90 SER A CA 1
ATOM 741 C C . SER A 1 90 ? 0.894 1.060 5.172 1.00 87.12 90 SER A C 1
ATOM 743 O O . SER A 1 90 ? -0.188 0.862 4.625 1.00 87.12 90 SER A O 1
ATOM 745 N N . ILE A 1 91 ? 2.054 0.864 4.549 1.00 83.56 91 ILE A N 1
ATOM 746 C CA . ILE A 1 91 ? 2.150 0.271 3.217 1.00 83.56 91 ILE A CA 1
ATOM 747 C C . ILE A 1 91 ? 2.091 -1.265 3.343 1.00 83.56 91 ILE A C 1
ATOM 749 O O . ILE A 1 91 ? 2.846 -1.833 4.144 1.00 83.56 91 ILE A O 1
ATOM 753 N N . PRO A 1 92 ? 1.242 -1.968 2.567 1.00 75.44 92 PRO A N 1
ATOM 754 C CA . PRO A 1 92 ? 1.222 -3.424 2.542 1.00 75.44 92 PRO A CA 1
ATOM 755 C C . PRO A 1 92 ? 2.578 -4.002 2.141 1.00 75.44 92 PRO A C 1
ATOM 757 O O . PRO A 1 92 ? 3.164 -3.598 1.141 1.00 75.44 92 PRO A O 1
ATOM 760 N N . ILE A 1 93 ? 3.049 -5.023 2.856 1.00 66.00 93 ILE A N 1
ATOM 761 C CA . ILE A 1 93 ? 4.362 -5.637 2.590 1.00 66.00 93 ILE A CA 1
ATOM 762 C C . ILE A 1 93 ? 4.459 -6.183 1.154 1.00 66.00 93 ILE A C 1
ATOM 764 O O . ILE A 1 93 ? 5.486 -5.996 0.512 1.00 66.00 93 ILE A O 1
ATOM 768 N N . PHE A 1 94 ? 3.388 -6.776 0.609 1.00 64.12 94 PHE A N 1
ATOM 769 C CA . PHE A 1 94 ? 3.378 -7.265 -0.779 1.00 64.12 94 PHE A CA 1
ATOM 770 C C . PHE A 1 94 ? 3.577 -6.154 -1.814 1.00 64.12 94 PHE A C 1
ATOM 772 O O . PHE A 1 94 ? 4.091 -6.410 -2.893 1.00 64.12 94 PHE A O 1
ATOM 779 N N . SER A 1 95 ? 3.206 -4.911 -1.495 1.00 57.44 95 SER A N 1
ATOM 780 C CA . SER A 1 95 ? 3.410 -3.787 -2.410 1.00 57.44 95 SER A CA 1
ATOM 781 C C . SER A 1 95 ? 4.868 -3.321 -2.465 1.00 57.44 95 SER A C 1
ATOM 783 O O . SER A 1 95 ? 5.224 -2.564 -3.363 1.00 57.44 95 SER A O 1
ATOM 785 N N . LEU A 1 96 ? 5.715 -3.798 -1.552 1.00 58.94 96 LEU A N 1
ATOM 786 C CA . LEU A 1 96 ? 7.156 -3.534 -1.523 1.00 58.94 96 LEU A CA 1
ATOM 787 C C . LEU A 1 96 ? 7.972 -4.711 -2.061 1.00 58.94 96 LEU A C 1
ATOM 789 O O . LEU A 1 96 ? 9.157 -4.558 -2.347 1.00 58.94 96 LEU A O 1
ATOM 793 N N . ILE A 1 97 ? 7.336 -5.874 -2.199 1.00 61.12 97 ILE A N 1
ATOM 794 C CA . ILE A 1 97 ? 7.954 -7.054 -2.781 1.00 61.12 97 ILE A CA 1
ATOM 795 C C . ILE A 1 97 ? 7.855 -6.943 -4.303 1.00 61.12 97 ILE A C 1
ATOM 797 O O . ILE A 1 97 ? 6.765 -6.959 -4.878 1.00 61.12 97 ILE A O 1
ATOM 801 N N . GLY A 1 98 ? 9.011 -6.804 -4.944 1.00 58.69 98 GLY A N 1
ATOM 802 C CA . GLY A 1 98 ? 9.173 -6.939 -6.383 1.00 58.69 98 GLY A CA 1
ATOM 803 C C . GLY A 1 98 ? 9.396 -8.403 -6.751 1.00 58.69 98 GLY A C 1
ATOM 804 O O . GLY A 1 98 ? 10.201 -9.101 -6.137 1.00 58.69 98 GLY A O 1
ATOM 805 N N . SER A 1 99 ? 8.683 -8.878 -7.764 1.00 62.47 99 SER A N 1
ATOM 806 C CA . SER A 1 99 ? 8.911 -10.182 -8.381 1.00 62.47 99 SER A CA 1
ATOM 807 C C . SER A 1 99 ? 8.467 -10.118 -9.839 1.00 62.47 99 SER A C 1
ATOM 809 O O . SER A 1 99 ? 7.553 -9.363 -10.171 1.00 62.47 99 SER A O 1
ATOM 811 N N . PHE A 1 100 ? 9.092 -10.923 -10.697 1.00 64.25 100 PHE A N 1
ATOM 812 C CA . PHE A 1 100 ? 8.693 -11.098 -12.097 1.00 64.25 100 PHE A CA 1
ATOM 813 C C . PHE A 1 100 ? 7.319 -11.760 -12.249 1.00 64.25 100 PHE A C 1
ATOM 815 O O . PHE A 1 100 ? 6.713 -11.724 -13.314 1.00 64.25 100 PHE A O 1
ATOM 822 N N . SER A 1 101 ? 6.799 -12.371 -11.183 1.00 63.16 101 SER A N 1
ATOM 823 C CA . SER A 1 101 ? 5.445 -12.919 -11.133 1.00 63.16 101 SER A CA 1
ATOM 824 C C . SER A 1 101 ? 4.585 -12.131 -10.154 1.00 63.16 101 SER A C 1
ATOM 826 O O . SER A 1 101 ? 5.053 -11.678 -9.108 1.00 63.16 101 SER A O 1
ATOM 828 N N . LYS 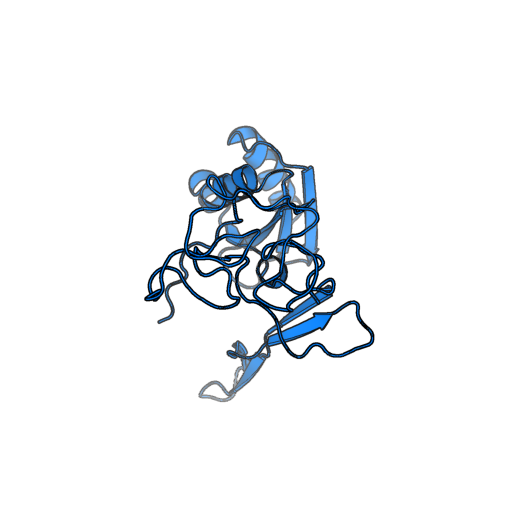A 1 102 ? 3.296 -11.986 -10.473 1.00 66.25 102 LYS A N 1
ATOM 829 C CA . LYS A 1 102 ? 2.346 -11.273 -9.615 1.00 66.25 102 LYS A CA 1
ATOM 830 C C . LYS A 1 102 ? 2.300 -11.926 -8.230 1.00 66.25 102 LYS A C 1
ATOM 832 O O . LYS A 1 102 ? 1.938 -13.094 -8.099 1.00 66.25 102 LYS A O 1
ATOM 837 N N . VAL A 1 103 ? 2.630 -11.159 -7.194 1.00 71.06 103 VAL A N 1
ATOM 838 C CA . VAL A 1 103 ? 2.473 -11.582 -5.798 1.00 71.06 103 VAL A CA 1
ATOM 839 C C . VAL A 1 103 ? 0.987 -11.556 -5.446 1.00 71.06 103 VAL A C 1
ATOM 841 O O . VAL A 1 103 ? 0.344 -10.512 -5.545 1.00 71.06 103 VAL A O 1
ATOM 844 N N . ILE A 1 104 ? 0.437 -12.702 -5.041 1.00 72.44 104 ILE A N 1
ATOM 845 C CA . ILE A 1 104 ? -0.964 -12.833 -4.623 1.00 72.44 104 ILE A CA 1
ATOM 846 C C . ILE A 1 104 ? -1.091 -12.492 -3.140 1.00 72.44 104 ILE A C 1
ATOM 848 O O . ILE A 1 104 ? -1.906 -11.657 -2.756 1.00 72.44 104 ILE A O 1
ATOM 852 N N . THR A 1 105 ? -0.288 -13.143 -2.293 1.00 69.56 105 THR A N 1
ATOM 853 C CA . THR A 1 105 ? -0.374 -12.991 -0.837 1.00 69.56 105 THR A CA 1
ATOM 854 C C . THR A 1 105 ? 1.000 -13.025 -0.184 1.00 69.56 105 THR A C 1
ATOM 856 O O . THR A 1 105 ? 1.922 -13.681 -0.660 1.00 69.56 105 THR A O 1
ATOM 859 N N . VAL A 1 106 ? 1.128 -12.315 0.937 1.00 71.75 106 VAL A N 1
ATOM 860 C CA . VAL A 1 106 ? 2.305 -12.356 1.810 1.00 71.75 106 VAL A CA 1
ATOM 861 C C . VAL A 1 106 ? 1.806 -12.519 3.236 1.00 71.75 106 VAL A C 1
ATOM 863 O O . VAL A 1 106 ? 1.103 -11.643 3.746 1.00 71.75 106 VAL A O 1
ATOM 866 N N . ARG A 1 107 ? 2.157 -13.631 3.883 1.00 73.81 107 ARG A N 1
ATOM 867 C CA . ARG A 1 107 ? 1.817 -13.919 5.283 1.00 73.81 107 ARG A CA 1
ATOM 868 C C . ARG A 1 107 ? 3.084 -14.032 6.118 1.00 73.81 107 ARG A C 1
ATOM 870 O O . ARG A 1 107 ? 4.059 -14.633 5.684 1.00 73.81 107 ARG A O 1
ATOM 877 N N . ARG A 1 108 ? 3.081 -13.471 7.325 1.00 75.31 108 ARG A N 1
ATOM 878 C CA . ARG A 1 108 ? 4.179 -13.646 8.284 1.00 75.31 108 ARG A CA 1
ATOM 879 C C . ARG A 1 108 ? 3.912 -14.882 9.131 1.00 75.31 108 ARG A C 1
ATOM 881 O O . ARG A 1 108 ? 2.779 -15.084 9.560 1.00 75.31 108 ARG A O 1
ATOM 888 N N . PHE A 1 109 ? 4.937 -15.693 9.370 1.00 76.44 109 PHE A N 1
ATOM 889 C CA . PHE A 1 109 ? 4.806 -16.816 10.290 1.00 76.44 109 PHE A CA 1
ATOM 890 C C . PHE A 1 109 ? 4.732 -16.299 11.726 1.00 76.44 109 PHE A C 1
ATOM 892 O O . PHE A 1 109 ? 5.513 -15.430 12.123 1.00 76.44 109 PHE A O 1
ATOM 899 N N . MET A 1 110 ? 3.797 -16.842 12.499 1.00 78.75 110 MET A N 1
ATOM 900 C CA . MET A 1 110 ? 3.605 -16.512 13.907 1.00 78.75 110 MET A CA 1
ATOM 901 C C . MET A 1 110 ? 4.128 -17.670 14.754 1.00 78.75 110 MET A C 1
ATOM 903 O O . MET A 1 110 ? 3.755 -18.819 14.527 1.00 78.75 110 MET A O 1
ATOM 907 N N . ARG A 1 111 ? 4.985 -17.378 15.731 1.00 79.62 111 ARG A N 1
ATOM 908 C CA . ARG A 1 111 ? 5.448 -18.348 16.721 1.00 79.62 111 ARG A CA 1
ATOM 909 C C . ARG A 1 111 ? 4.511 -18.324 17.917 1.00 79.62 111 ARG A C 1
ATOM 911 O O . ARG A 1 111 ? 4.226 -17.261 18.463 1.00 79.62 111 ARG A O 1
ATOM 918 N N . ARG A 1 112 ? 4.059 -19.503 18.336 1.00 82.19 112 ARG A N 1
ATOM 919 C CA . ARG A 1 112 ? 3.326 -19.680 19.589 1.00 82.19 112 ARG A CA 1
ATOM 920 C C . ARG A 1 112 ? 4.302 -19.533 20.760 1.00 82.19 112 ARG A C 1
ATOM 922 O O . ARG A 1 112 ? 5.253 -20.304 20.857 1.00 82.19 112 ARG A O 1
ATOM 929 N N . MET A 1 113 ? 4.059 -18.565 21.630 1.00 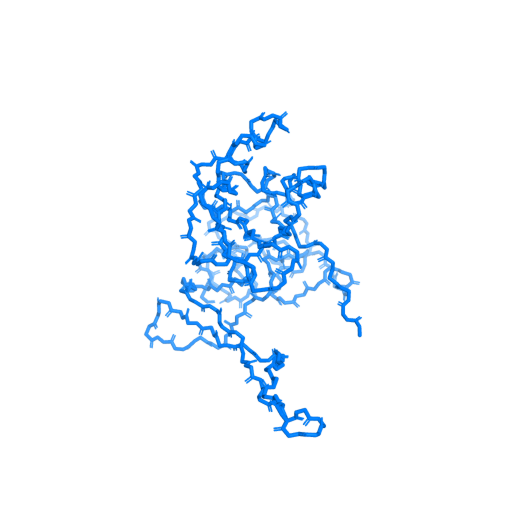77.88 113 MET A N 1
ATOM 930 C CA . MET A 1 113 ? 4.769 -18.350 22.887 1.00 77.88 113 MET A CA 1
ATOM 931 C C . MET A 1 113 ? 3.859 -18.793 24.034 1.00 77.88 113 MET A C 1
ATOM 933 O O . MET A 1 113 ? 2.661 -18.494 24.043 1.00 77.88 113 MET A O 1
ATOM 937 N N . ARG A 1 114 ? 4.415 -19.542 24.988 1.00 72.81 114 ARG A N 1
ATOM 938 C CA . ARG A 1 114 ? 3.756 -19.779 26.275 1.00 72.81 114 ARG A CA 1
ATOM 939 C C . ARG A 1 114 ? 4.112 -18.590 27.161 1.00 72.81 114 ARG A C 1
ATOM 941 O O . ARG A 1 114 ? 5.297 -18.345 27.354 1.00 72.81 114 ARG A O 1
ATOM 948 N N . GLY A 1 115 ? 3.117 -17.826 27.607 1.00 64.56 115 GLY A N 1
ATOM 949 C CA . GLY A 1 115 ? 3.345 -16.802 28.624 1.00 64.56 115 GLY A CA 1
ATOM 950 C C . GLY A 1 115 ? 3.715 -17.454 29.956 1.00 64.56 115 GLY A C 1
ATOM 951 O O . GLY A 1 115 ? 3.222 -18.549 30.259 1.00 64.56 115 GLY A O 1
ATOM 952 N N . ASP A 1 116 ? 4.566 -16.791 30.736 1.00 59.25 116 ASP A N 1
ATOM 953 C CA . ASP A 1 116 ? 4.847 -17.202 32.110 1.00 59.25 116 ASP A CA 1
ATOM 954 C C . ASP A 1 116 ? 3.528 -17.241 32.896 1.00 59.25 116 ASP A C 1
ATOM 956 O O . ASP A 1 116 ? 2.750 -16.288 32.885 1.00 59.25 116 ASP A O 1
ATOM 960 N N . GLY A 1 117 ? 3.231 -18.391 33.506 1.00 63.97 117 GLY A N 1
ATOM 961 C CA . GLY A 1 117 ? 1.995 -18.618 34.264 1.00 63.97 117 GLY A CA 1
ATOM 962 C C . GLY A 1 117 ? 0.854 -19.325 33.517 1.00 63.97 117 GLY A C 1
ATOM 963 O O . GLY A 1 117 ? -0.230 -19.464 34.069 1.00 63.97 117 GLY A O 1
ATOM 964 N N . GLY A 1 118 ? 1.053 -19.803 32.282 1.00 58.56 118 GLY A N 1
ATOM 965 C CA . GLY A 1 118 ? 0.152 -20.784 31.647 1.00 58.56 118 GLY A CA 1
ATOM 966 C C . GLY A 1 118 ? -1.224 -20.279 31.180 1.00 58.56 118 GLY A C 1
ATOM 967 O O . GLY A 1 118 ? -1.944 -21.035 30.530 1.00 58.56 118 GLY A O 1
ATOM 968 N N . ALA A 1 119 ? -1.585 -19.019 31.430 1.00 59.44 119 ALA A N 1
ATOM 969 C CA . ALA A 1 119 ? -2.944 -18.525 31.182 1.00 59.44 119 ALA A CA 1
ATOM 970 C C . ALA A 1 119 ? -3.197 -17.958 29.769 1.00 59.44 119 ALA A C 1
ATOM 972 O O . ALA A 1 119 ? -4.349 -17.865 29.353 1.00 59.44 119 ALA A O 1
ATOM 973 N N . ALA A 1 120 ? -2.165 -17.605 28.990 1.00 61.78 120 ALA A N 1
ATOM 974 C CA . ALA A 1 120 ? -2.371 -17.044 27.652 1.00 61.78 120 ALA A CA 1
ATOM 975 C C . ALA A 1 120 ? -1.346 -17.540 26.626 1.00 61.78 120 ALA A C 1
ATOM 977 O O . ALA A 1 120 ? -0.130 -17.432 26.797 1.00 61.78 120 ALA A O 1
ATOM 978 N N . VAL A 1 121 ? -1.857 -18.067 25.511 1.00 71.12 121 VAL A N 1
ATOM 979 C CA . VAL A 1 121 ? -1.063 -18.340 24.313 1.00 71.12 121 VAL A CA 1
ATOM 980 C C . VAL A 1 121 ? -0.851 -17.022 23.579 1.00 71.12 121 VAL A C 1
ATOM 982 O O . VAL A 1 121 ? -1.784 -16.491 22.980 1.00 71.12 121 VAL A O 1
ATOM 985 N N . GLN A 1 122 ? 0.374 -16.505 23.597 1.00 72.19 122 GLN A N 1
ATOM 986 C CA . GLN A 1 122 ? 0.723 -15.294 22.861 1.00 72.19 122 GLN A CA 1
ATOM 987 C C . GLN A 1 122 ? 1.344 -15.673 21.514 1.00 72.19 122 GLN A C 1
ATOM 989 O O . GLN A 1 122 ? 2.192 -16.558 21.437 1.00 72.19 122 GLN A O 1
ATOM 994 N N . PHE A 1 123 ? 0.936 -15.021 20.428 1.00 75.31 123 PHE A N 1
ATOM 995 C CA . PHE A 1 123 ? 1.534 -15.239 19.111 1.00 75.31 123 PHE A CA 1
ATOM 996 C C . PHE A 1 123 ? 2.521 -14.118 18.804 1.00 75.31 123 PHE A C 1
ATOM 998 O O . PHE A 1 123 ? 2.125 -12.963 18.670 1.00 75.31 123 PHE A O 1
ATOM 1005 N N . GLN A 1 124 ? 3.800 -14.457 18.659 1.00 71.56 124 GLN A N 1
ATOM 1006 C CA . GLN A 1 124 ? 4.836 -13.495 18.305 1.00 71.56 124 GLN A CA 1
ATOM 1007 C C . GLN A 1 124 ? 5.179 -13.602 16.812 1.00 71.56 124 GLN A C 1
ATOM 1009 O O . GLN A 1 124 ? 5.478 -14.696 16.325 1.00 71.56 124 GLN A O 1
ATOM 1014 N N . PRO A 1 125 ? 5.165 -12.493 16.057 1.00 72.00 125 PRO A N 1
ATOM 1015 C CA . PRO A 1 125 ? 5.584 -12.508 14.663 1.00 72.00 125 PRO A CA 1
ATOM 1016 C C . PRO A 1 125 ? 7.060 -12.901 14.529 1.00 72.00 125 PRO A C 1
ATOM 1018 O O . PRO A 1 125 ? 7.927 -12.314 15.171 1.00 72.00 125 PRO A O 1
ATOM 1021 N N . THR A 1 126 ? 7.359 -13.861 13.657 1.00 75.50 126 THR A N 1
ATOM 1022 C CA . THR A 1 126 ? 8.742 -14.250 13.338 1.00 75.50 126 THR A CA 1
ATOM 1023 C C . THR A 1 126 ? 9.327 -13.376 12.230 1.00 75.50 126 THR A C 1
ATOM 1025 O O . THR A 1 126 ? 8.623 -12.585 11.590 1.00 75.50 126 THR A O 1
ATOM 1028 N N . GLN A 1 127 ? 10.627 -13.526 11.967 1.00 69.19 127 GLN A N 1
ATOM 1029 C CA . GLN A 1 127 ? 11.271 -12.897 10.810 1.00 69.19 127 GLN A CA 1
ATOM 1030 C C . GLN A 1 127 ? 10.888 -13.564 9.476 1.00 69.19 127 GLN A C 1
ATOM 1032 O O . GLN A 1 127 ? 11.017 -12.927 8.434 1.00 69.19 127 GLN A O 1
ATOM 1037 N N . ALA A 1 128 ? 10.349 -14.786 9.505 1.00 70.50 128 ALA A N 1
ATOM 1038 C CA . ALA A 1 128 ? 9.976 -15.536 8.313 1.00 70.50 128 ALA A CA 1
ATOM 1039 C C . ALA A 1 128 ? 8.624 -15.087 7.732 1.00 70.50 128 ALA A C 1
ATOM 1041 O O . ALA A 1 128 ? 7.652 -14.819 8.451 1.00 70.50 128 ALA A O 1
ATOM 1042 N N . VAL A 1 129 ? 8.540 -15.065 6.402 1.00 74.81 129 VAL A N 1
ATOM 1043 C CA . VAL A 1 129 ? 7.314 -14.796 5.643 1.00 74.81 129 VAL A CA 1
ATOM 1044 C C . VAL A 1 129 ? 7.114 -15.872 4.579 1.00 74.81 129 VAL A C 1
ATOM 1046 O O . VAL A 1 129 ? 8.078 -16.369 4.011 1.00 74.81 129 VAL A O 1
ATOM 1049 N N . ALA A 1 130 ? 5.863 -16.223 4.301 1.00 80.12 130 ALA A N 1
ATOM 1050 C CA . ALA A 1 130 ? 5.478 -17.000 3.132 1.00 80.12 130 ALA A CA 1
ATOM 1051 C C . ALA A 1 130 ? 4.871 -16.058 2.090 1.00 80.12 130 ALA A C 1
ATOM 1053 O O . ALA A 1 130 ? 3.977 -15.265 2.401 1.00 80.12 130 ALA A O 1
ATOM 1054 N N . VAL A 1 131 ? 5.370 -16.156 0.861 1.00 76.44 131 VAL A N 1
ATOM 1055 C CA . VAL A 1 131 ? 4.936 -15.362 -0.290 1.00 76.44 131 VAL A CA 1
ATOM 1056 C C . VAL A 1 131 ? 4.320 -16.309 -1.314 1.00 76.44 131 VAL A C 1
ATOM 1058 O O . VAL A 1 131 ? 4.927 -17.319 -1.655 1.00 76.44 131 VAL A O 1
ATOM 1061 N N . THR A 1 132 ? 3.123 -15.986 -1.797 1.00 78.00 132 THR A N 1
ATOM 1062 C CA . THR A 1 132 ? 2.417 -16.761 -2.826 1.00 78.00 132 THR A CA 1
ATOM 1063 C C . THR A 1 132 ? 2.451 -15.996 -4.140 1.00 78.00 132 THR A C 1
ATOM 1065 O O . THR A 1 132 ? 2.044 -14.831 -4.183 1.00 78.00 132 THR A O 1
ATOM 1068 N N . PHE A 1 133 ? 2.889 -16.650 -5.212 1.00 79.00 133 PHE A N 1
ATOM 1069 C CA . PHE A 1 133 ? 2.959 -16.080 -6.557 1.00 79.00 133 PHE A CA 1
ATOM 1070 C C . PHE A 1 133 ? 1.854 -16.657 -7.442 1.00 79.00 133 PHE A C 1
ATOM 1072 O O . PHE A 1 133 ? 1.496 -17.823 -7.308 1.00 79.00 133 PHE A O 1
ATOM 1079 N N . ALA A 1 134 ? 1.342 -15.859 -8.377 1.00 77.38 134 ALA A N 1
ATOM 1080 C CA . ALA A 1 134 ? 0.497 -16.335 -9.469 1.00 77.38 134 ALA A CA 1
ATOM 1081 C C . ALA A 1 134 ? 1.380 -16.969 -10.555 1.00 77.38 134 ALA A C 1
ATOM 1083 O O . ALA A 1 134 ? 1.539 -16.414 -11.639 1.00 77.38 134 ALA A O 1
ATOM 1084 N N . SER A 1 135 ? 2.045 -18.070 -10.211 1.00 74.12 135 SER A N 1
ATOM 1085 C CA . SER A 1 135 ? 2.991 -18.793 -11.061 1.00 74.12 135 SER A CA 1
ATOM 1086 C C . SER A 1 135 ? 2.962 -20.271 -10.692 1.00 74.12 135 SER A C 1
ATOM 1088 O O . SER A 1 135 ? 2.812 -20.609 -9.520 1.00 74.12 135 SER A O 1
ATOM 1090 N N . THR A 1 136 ? 3.127 -21.141 -11.683 1.00 76.06 136 THR A N 1
ATOM 1091 C CA . THR A 1 136 ? 3.265 -22.593 -11.498 1.00 76.06 136 THR A CA 1
ATOM 1092 C C . THR A 1 136 ? 4.680 -22.994 -11.090 1.00 76.06 136 THR A C 1
ATOM 1094 O O . THR A 1 136 ? 4.864 -24.028 -10.458 1.00 76.06 136 THR A O 1
ATOM 1097 N N . ASN A 1 137 ? 5.671 -22.151 -11.396 1.00 70.44 137 ASN A N 1
ATOM 1098 C CA . ASN A 1 137 ? 7.067 -22.374 -11.036 1.00 70.44 137 ASN A CA 1
ATOM 1099 C C . ASN A 1 137 ? 7.443 -21.554 -9.800 1.00 70.44 137 ASN A C 1
ATOM 1101 O O . ASN A 1 137 ? 7.145 -20.351 -9.729 1.00 70.44 137 ASN A O 1
ATOM 1105 N N . LEU A 1 138 ? 8.121 -22.208 -8.852 1.00 59.53 138 LEU A N 1
ATOM 1106 C CA . LEU A 1 138 ? 8.734 -21.566 -7.694 1.00 59.53 138 LEU A CA 1
ATOM 1107 C C . LEU A 1 138 ? 9.901 -20.696 -8.174 1.00 59.53 138 LEU A C 1
ATOM 1109 O O . LEU A 1 138 ? 10.731 -21.138 -8.962 1.00 59.53 138 LEU A O 1
ATOM 1113 N N . ARG A 1 139 ? 9.943 -19.441 -7.730 1.00 65.00 139 ARG A N 1
ATOM 1114 C CA . ARG A 1 139 ? 10.990 -18.494 -8.128 1.00 65.00 139 ARG A CA 1
ATOM 1115 C C . ARG A 1 139 ? 12.177 -18.592 -7.175 1.00 65.00 139 ARG A C 1
ATOM 1117 O O . ARG A 1 139 ? 11.976 -18.669 -5.966 1.00 65.00 139 ARG A O 1
ATOM 1124 N N . GLU A 1 140 ? 13.388 -18.520 -7.720 1.00 54.09 140 GLU A N 1
ATOM 1125 C CA . GLU A 1 140 ? 14.635 -18.564 -6.940 1.00 54.09 140 GLU A CA 1
ATOM 1126 C C . GLU A 1 140 ? 14.851 -17.294 -6.106 1.00 54.09 140 GLU A C 1
ATOM 1128 O O . GLU A 1 140 ? 15.403 -17.349 -5.006 1.00 54.09 140 GLU A O 1
ATOM 1133 N N . HIS A 1 141 ? 14.370 -16.145 -6.593 1.00 60.31 141 HIS A N 1
ATOM 1134 C CA . HIS A 1 141 ? 14.622 -14.853 -5.963 1.00 60.31 141 HIS A CA 1
ATOM 1135 C C . HIS A 1 141 ? 13.377 -13.968 -5.878 1.00 60.31 141 HIS A C 1
ATOM 1137 O O . HIS A 1 141 ? 12.483 -13.982 -6.728 1.00 60.31 141 HIS A O 1
ATOM 1143 N N . VAL A 1 142 ? 13.340 -13.169 -4.812 1.00 61.66 142 VAL A N 1
ATOM 1144 C CA . VAL A 1 142 ? 12.301 -12.183 -4.520 1.00 61.66 142 VAL A CA 1
ATOM 1145 C C . VAL A 1 142 ? 13.002 -10.906 -4.083 1.00 61.66 142 VAL A C 1
ATOM 1147 O O . VAL A 1 142 ? 13.859 -10.944 -3.202 1.00 61.66 142 VAL A O 1
ATOM 1150 N N . TYR A 1 143 ? 12.640 -9.774 -4.676 1.00 62.38 143 TYR A N 1
ATOM 1151 C CA . TYR A 1 143 ? 13.288 -8.503 -4.382 1.00 62.38 143 TYR A CA 1
ATOM 1152 C C . TYR A 1 143 ? 12.510 -7.763 -3.299 1.00 62.38 143 TYR A C 1
ATOM 1154 O O . TYR A 1 143 ? 11.315 -7.492 -3.435 1.00 62.38 143 TYR A O 1
ATOM 1162 N N . LEU A 1 144 ? 13.195 -7.443 -2.206 1.00 55.25 144 LEU A N 1
ATOM 1163 C CA . LEU A 1 144 ? 12.698 -6.523 -1.193 1.00 55.25 144 LEU A CA 1
ATOM 1164 C C . LEU A 1 144 ? 13.179 -5.127 -1.575 1.00 55.25 144 LEU A C 1
ATOM 1166 O O . LEU A 1 144 ? 14.377 -4.909 -1.714 1.00 55.25 144 LEU A O 1
ATOM 1170 N N . ASP A 1 145 ? 12.222 -4.218 -1.738 1.00 52.25 145 ASP A N 1
ATOM 1171 C CA . ASP A 1 145 ? 12.398 -2.848 -2.212 1.00 52.25 145 ASP A CA 1
ATOM 1172 C C . ASP A 1 145 ? 12.647 -2.731 -3.724 1.00 52.25 145 ASP A C 1
ATOM 1174 O O . ASP A 1 145 ? 13.442 -3.425 -4.351 1.00 52.25 145 ASP A O 1
ATOM 1178 N N . SER A 1 146 ? 11.895 -1.821 -4.344 1.00 48.88 146 SER A N 1
ATOM 1179 C CA . SER A 1 146 ? 11.873 -1.595 -5.796 1.00 48.88 146 SER A CA 1
ATOM 1180 C C . SER A 1 146 ? 13.033 -0.709 -6.268 1.00 48.88 146 SER A C 1
ATOM 1182 O O . SER A 1 146 ? 12.896 0.001 -7.262 1.00 48.88 146 SER A O 1
ATOM 1184 N N . TRP A 1 147 ? 14.142 -0.668 -5.529 1.00 48.06 147 TRP A N 1
ATOM 1185 C CA . TRP A 1 147 ? 15.210 0.295 -5.770 1.00 48.06 147 TRP A CA 1
ATOM 1186 C C . TRP A 1 147 ? 16.400 -0.342 -6.470 1.00 48.06 147 TRP A C 1
ATOM 1188 O O . TRP A 1 147 ? 17.155 -1.127 -5.906 1.00 48.06 147 TRP A O 1
ATOM 1198 N N . ARG A 1 148 ? 16.545 0.047 -7.737 1.00 50.66 148 ARG A N 1
ATOM 1199 C CA . ARG A 1 148 ? 17.761 -0.101 -8.524 1.00 50.66 148 ARG A CA 1
ATOM 1200 C C . ARG A 1 148 ? 18.518 1.215 -8.371 1.00 50.66 148 ARG A C 1
ATOM 1202 O O . ARG A 1 148 ? 18.072 2.237 -8.883 1.00 50.66 148 ARG A O 1
ATOM 1209 N N . HIS A 1 149 ? 19.597 1.208 -7.601 1.00 53.06 149 HIS A N 1
ATOM 1210 C CA . HIS A 1 149 ? 20.535 2.332 -7.569 1.00 53.06 149 HIS A CA 1
ATOM 1211 C C . HIS A 1 149 ? 21.590 2.167 -8.665 1.00 53.06 149 HIS A C 1
ATOM 1213 O O . HIS A 1 149 ? 21.692 1.076 -9.221 1.00 53.06 149 HIS A O 1
ATOM 1219 N N . GLU A 1 150 ? 22.348 3.236 -8.931 1.00 54.59 150 GLU A N 1
ATOM 1220 C CA . GLU A 1 150 ? 23.375 3.495 -9.974 1.00 54.59 150 GLU A CA 1
ATOM 1221 C C . GLU A 1 150 ? 24.192 2.294 -10.491 1.00 54.59 150 GLU A C 1
ATOM 1223 O O . GLU A 1 150 ? 24.681 2.304 -11.611 1.00 54.59 150 GLU A O 1
ATOM 1228 N N . CYS A 1 151 ? 24.299 1.227 -9.708 1.00 61.41 151 CYS A N 1
ATOM 1229 C CA . CYS A 1 151 ? 24.910 -0.052 -10.052 1.00 61.41 151 CYS A CA 1
ATOM 1230 C C . CYS A 1 151 ? 24.086 -0.980 -10.954 1.00 61.41 151 CYS A C 1
ATOM 1232 O O . CYS A 1 151 ? 24.597 -2.004 -11.400 1.00 61.41 151 CYS A O 1
ATOM 1234 N N . MET A 1 152 ? 22.791 -0.701 -11.120 1.00 68.56 152 MET A N 1
ATOM 1235 C CA . MET A 1 152 ? 21.810 -1.493 -11.873 1.00 68.56 152 MET A CA 1
ATOM 1236 C C . MET A 1 152 ? 21.638 -2.966 -11.465 1.00 68.56 152 MET A C 1
ATOM 1238 O O . MET A 1 152 ? 20.893 -3.702 -12.122 1.00 68.56 152 MET A O 1
ATOM 1242 N N . ARG A 1 153 ? 22.246 -3.375 -10.345 1.00 64.12 153 ARG A N 1
ATOM 1243 C CA . ARG A 1 153 ? 22.120 -4.705 -9.742 1.00 64.12 153 ARG A CA 1
ATOM 1244 C C . ARG A 1 153 ? 20.977 -4.761 -8.738 1.00 64.12 153 ARG A C 1
ATOM 1246 O O . ARG A 1 153 ? 20.690 -3.798 -8.024 1.00 64.12 153 ARG A O 1
ATOM 1253 N N . TYR A 1 154 ? 20.340 -5.921 -8.667 1.00 59.47 154 TYR A N 1
ATOM 1254 C CA . TYR A 1 154 ? 19.310 -6.194 -7.675 1.00 59.47 154 TYR A CA 1
ATOM 1255 C C . TYR A 1 154 ? 19.888 -6.322 -6.257 1.00 59.47 154 TYR A C 1
ATOM 1257 O O . TYR A 1 154 ? 20.991 -6.826 -6.068 1.00 59.47 154 TYR A O 1
ATOM 1265 N N . GLY A 1 155 ? 19.116 -5.900 -5.249 1.00 53.50 155 GLY A N 1
ATOM 1266 C CA . GLY A 1 155 ? 19.438 -6.135 -3.834 1.00 53.50 155 GLY A CA 1
ATOM 1267 C C . GLY A 1 155 ? 20.518 -5.227 -3.236 1.00 53.50 155 GLY A C 1
ATOM 1268 O O . GLY A 1 155 ? 20.932 -5.449 -2.101 1.00 53.50 155 GLY A O 1
ATOM 1269 N N . HIS A 1 156 ? 20.974 -4.202 -3.960 1.00 54.47 156 HIS A N 1
ATOM 1270 C CA . HIS A 1 156 ? 21.966 -3.245 -3.469 1.00 54.47 156 HIS A CA 1
ATOM 1271 C C . HIS A 1 156 ? 21.310 -1.956 -2.951 1.00 54.47 156 HIS A C 1
ATOM 1273 O O . HIS A 1 156 ? 20.479 -1.344 -3.617 1.00 54.47 156 HIS A O 1
ATOM 1279 N N . ILE A 1 157 ? 21.729 -1.512 -1.762 1.00 54.25 157 ILE A N 1
ATOM 1280 C CA . ILE A 1 157 ? 21.302 -0.246 -1.149 1.00 54.25 157 ILE A CA 1
ATOM 1281 C C . ILE A 1 157 ? 22.356 0.820 -1.471 1.00 54.25 157 ILE A C 1
ATOM 1283 O O . ILE A 1 157 ? 23.526 0.611 -1.149 1.00 54.25 157 ILE A O 1
ATOM 1287 N N . ALA A 1 158 ? 21.959 1.979 -2.019 1.00 56.00 158 ALA A N 1
ATOM 1288 C CA . ALA A 1 158 ? 22.889 3.055 -2.418 1.00 56.00 158 ALA A CA 1
ATOM 1289 C C . ALA A 1 158 ? 23.895 3.442 -1.327 1.00 56.00 158 ALA A C 1
ATOM 1291 O O . ALA A 1 158 ? 25.058 3.690 -1.611 1.00 56.00 158 ALA A O 1
ATOM 1292 N N . LYS A 1 159 ? 23.471 3.438 -0.059 1.00 53.78 159 LYS A N 1
ATOM 1293 C CA . LYS A 1 159 ? 24.334 3.797 1.075 1.00 53.78 159 LYS A CA 1
ATOM 1294 C C . LYS A 1 159 ? 25.580 2.904 1.216 1.00 53.78 159 LYS A C 1
ATOM 1296 O O . LYS A 1 159 ? 26.575 3.349 1.774 1.00 53.78 159 LYS A O 1
ATOM 1301 N N . PHE A 1 160 ? 25.521 1.654 0.761 1.00 56.56 160 PHE A N 1
ATOM 1302 C CA . PHE A 1 160 ? 26.630 0.695 0.853 1.00 56.56 160 PHE A CA 1
ATOM 1303 C C . PHE A 1 160 ? 27.304 0.452 -0.498 1.00 56.56 160 PHE A C 1
ATOM 1305 O O . PHE A 1 160 ? 28.080 -0.492 -0.649 1.00 56.56 160 PHE A O 1
ATOM 1312 N N . PHE A 1 161 ? 26.991 1.285 -1.489 1.00 61.19 161 PHE A N 1
ATOM 1313 C CA . PHE A 1 161 ? 27.518 1.144 -2.827 1.00 61.19 161 PHE A CA 1
ATOM 1314 C C . PHE A 1 161 ? 28.966 1.639 -2.898 1.00 61.19 161 PHE A C 1
ATOM 1316 O O . PHE A 1 161 ? 29.282 2.728 -2.427 1.00 61.19 161 PHE A O 1
ATOM 1323 N N . ARG A 1 162 ? 29.847 0.806 -3.460 1.00 57.56 162 ARG A N 1
ATOM 1324 C CA . ARG A 1 162 ? 31.271 1.112 -3.672 1.00 57.56 162 ARG A CA 1
ATOM 1325 C C . ARG A 1 162 ? 31.690 1.053 -5.144 1.00 57.56 162 ARG A C 1
ATOM 1327 O O . ARG A 1 162 ? 32.866 1.262 -5.417 1.00 57.56 162 ARG A O 1
ATOM 1334 N N . ASN A 1 163 ? 30.781 0.730 -6.071 1.00 63.12 163 ASN A N 1
ATOM 1335 C CA . ASN A 1 163 ? 31.147 0.642 -7.490 1.00 63.12 163 ASN A CA 1
ATOM 1336 C C . ASN A 1 163 ? 30.856 1.972 -8.197 1.00 63.12 163 ASN A C 1
ATOM 1338 O O . ASN A 1 163 ? 30.232 2.868 -7.637 1.00 63.12 163 ASN A O 1
ATOM 1342 N N . SER A 1 164 ? 31.335 2.100 -9.427 1.00 70.50 164 SER A N 1
ATOM 1343 C CA . SER A 1 164 ? 31.042 3.228 -10.306 1.00 70.50 164 SER A CA 1
ATOM 1344 C C . SER A 1 164 ? 29.614 3.163 -10.859 1.00 70.50 164 SER A C 1
ATOM 1346 O O . SER A 1 164 ? 28.998 2.095 -10.901 1.00 70.50 164 SER A O 1
ATOM 1348 N N . GLU A 1 165 ? 29.087 4.317 -11.274 1.00 75.69 165 GLU A N 1
ATOM 1349 C CA . GLU A 1 165 ? 27.821 4.421 -12.007 1.00 75.69 165 GLU A CA 1
ATOM 1350 C C . GLU A 1 165 ? 27.845 3.547 -13.274 1.00 75.69 165 GLU A C 1
ATOM 1352 O O . GLU A 1 165 ? 28.860 3.484 -13.970 1.00 75.69 165 GLU A O 1
ATOM 1357 N N . VAL A 1 166 ? 26.729 2.867 -13.564 1.00 82.81 166 VAL A N 1
ATOM 1358 C CA . VAL A 1 166 ? 26.575 1.974 -14.719 1.00 82.81 166 VAL A CA 1
ATOM 1359 C C . VAL A 1 166 ? 25.362 2.376 -15.561 1.00 82.81 166 VAL A C 1
ATOM 1361 O O . VAL A 1 166 ? 24.250 2.555 -15.056 1.00 82.81 166 VAL A O 1
ATOM 1364 N N . CYS A 1 167 ? 25.558 2.448 -16.875 1.00 84.31 167 CYS A N 1
ATOM 1365 C CA . CYS A 1 167 ? 24.533 2.793 -17.846 1.00 84.31 167 CYS A CA 1
ATOM 1366 C C . CYS A 1 167 ? 23.414 1.741 -17.898 1.00 84.31 167 CYS A C 1
ATOM 1368 O O . CYS A 1 167 ? 23.655 0.536 -17.987 1.00 84.31 167 CYS A O 1
ATOM 1370 N N . SER A 1 168 ? 22.162 2.207 -17.918 1.00 82.12 168 SER A N 1
ATOM 1371 C CA . SER A 1 168 ? 20.966 1.357 -17.985 1.00 82.12 168 SER A CA 1
ATOM 1372 C C . SER A 1 168 ? 20.779 0.629 -19.321 1.00 82.12 168 SER A C 1
ATOM 1374 O O . SER A 1 168 ? 20.029 -0.349 -19.368 1.00 82.12 168 SER A O 1
ATOM 1376 N N . ILE A 1 169 ? 21.420 1.122 -20.384 1.00 86.19 169 ILE A N 1
ATOM 1377 C CA . ILE A 1 169 ? 21.257 0.669 -21.770 1.00 86.19 169 ILE A CA 1
ATOM 1378 C C . ILE A 1 169 ? 22.433 -0.222 -22.176 1.00 86.19 169 ILE A C 1
ATOM 1380 O O . ILE A 1 169 ? 22.223 -1.355 -22.600 1.00 86.19 169 ILE A O 1
ATOM 1384 N N . SER A 1 170 ? 23.663 0.280 -22.027 1.00 86.50 170 SER A N 1
ATOM 1385 C CA . SER A 1 170 ? 24.878 -0.396 -22.499 1.00 86.50 170 SER A CA 1
ATOM 1386 C C . SER A 1 170 ? 25.624 -1.175 -21.419 1.00 86.50 170 SER A C 1
ATOM 1388 O O . SER A 1 170 ? 26.498 -1.967 -21.753 1.00 86.50 170 SER A O 1
ATOM 1390 N N . THR A 1 171 ? 25.294 -0.982 -20.135 1.00 84.31 171 THR A N 1
ATOM 1391 C CA . THR A 1 171 ? 26.007 -1.560 -18.974 1.00 84.31 171 THR A CA 1
ATOM 1392 C C . THR A 1 171 ? 27.443 -1.067 -18.771 1.00 84.31 171 THR A C 1
ATOM 1394 O O . THR A 1 171 ? 28.190 -1.634 -17.976 1.00 84.31 171 THR A O 1
ATOM 1397 N N . GLU A 1 172 ? 27.820 0.015 -19.447 1.00 85.19 172 GLU A N 1
ATOM 1398 C CA . GLU A 1 172 ? 29.147 0.626 -19.344 1.00 85.19 172 GLU A CA 1
ATOM 1399 C C . GLU A 1 172 ? 29.207 1.726 -18.274 1.00 85.19 172 GLU A C 1
ATOM 1401 O O . GLU A 1 172 ? 28.179 2.186 -17.777 1.00 85.19 172 GLU A O 1
ATOM 1406 N N . GLY A 1 173 ? 30.419 2.161 -17.916 1.00 86.38 173 GLY A N 1
ATOM 1407 C CA . GLY A 1 173 ? 30.675 3.158 -16.870 1.00 86.38 173 GLY A CA 1
ATOM 1408 C C . GLY A 1 173 ? 30.369 4.600 -17.285 1.00 86.38 173 GLY A C 1
ATOM 1409 O O . GLY A 1 173 ? 31.283 5.414 -17.367 1.00 86.38 173 GLY A O 1
ATOM 1410 N N . HIS A 1 174 ? 29.106 4.909 -17.576 1.00 85.19 174 HIS A N 1
ATOM 1411 C CA . HIS A 1 174 ? 28.624 6.262 -17.866 1.00 85.19 174 HIS A CA 1
ATOM 1412 C C . HIS A 1 174 ? 27.140 6.429 -17.507 1.00 85.19 174 HIS A C 1
ATOM 1414 O O . HIS A 1 174 ? 26.402 5.454 -17.345 1.00 85.19 174 HIS A O 1
ATOM 1420 N N . ASN A 1 175 ? 26.674 7.677 -17.428 1.00 81.69 175 ASN A N 1
ATOM 1421 C CA . ASN A 1 175 ? 25.264 7.979 -17.194 1.00 81.69 175 ASN A CA 1
ATOM 1422 C C . ASN A 1 175 ? 24.417 7.663 -18.436 1.00 81.69 175 ASN A C 1
ATOM 1424 O O . ASN A 1 175 ? 24.781 8.033 -19.548 1.00 81.69 175 ASN A O 1
ATOM 1428 N N . PHE A 1 176 ? 23.233 7.069 -18.261 1.00 82.62 176 PHE A N 1
ATOM 1429 C CA . PHE A 1 176 ? 22.352 6.697 -19.381 1.00 82.62 176 PHE A CA 1
ATOM 1430 C C . PHE A 1 176 ? 21.992 7.858 -20.330 1.00 82.62 176 PHE A C 1
ATOM 1432 O O . PHE A 1 176 ? 21.693 7.612 -21.494 1.00 82.62 176 PHE A O 1
ATOM 1439 N N . ARG A 1 177 ? 22.021 9.114 -19.860 1.00 82.88 177 ARG A N 1
ATOM 1440 C CA . ARG A 1 177 ? 21.771 10.314 -20.683 1.00 82.88 177 ARG A CA 1
ATOM 1441 C C . ARG A 1 177 ? 22.887 10.603 -21.685 1.00 82.88 177 ARG A C 1
ATOM 1443 O O . ARG A 1 177 ? 22.664 11.343 -22.632 1.00 82.88 177 ARG A O 1
ATOM 1450 N N . GLN A 1 178 ? 24.072 10.051 -21.449 1.00 86.50 178 GLN A N 1
ATOM 1451 C CA . GLN A 1 178 ? 25.256 10.167 -22.300 1.00 86.50 178 GLN A CA 1
ATOM 1452 C C . GLN A 1 178 ? 25.485 8.891 -23.124 1.00 86.50 178 GLN A C 1
ATOM 1454 O O . GLN A 1 178 ? 26.538 8.726 -23.732 1.00 86.50 178 GLN A O 1
ATOM 1459 N N . CYS A 1 179 ? 24.524 7.962 -23.118 1.00 86.94 179 CYS A N 1
ATOM 1460 C CA . CYS A 1 179 ? 24.649 6.709 -23.841 1.00 86.94 179 CYS A CA 1
ATOM 1461 C C . CYS A 1 179 ? 24.291 6.891 -25.317 1.00 86.94 179 CYS A C 1
ATOM 1463 O O . CYS A 1 179 ? 23.197 7.347 -25.642 1.00 86.94 179 CYS A O 1
ATOM 1465 N N . ASN A 1 180 ? 25.188 6.454 -26.201 1.00 90.69 180 ASN A N 1
ATOM 1466 C CA . ASN A 1 180 ? 24.981 6.476 -27.652 1.00 90.69 180 ASN A CA 1
ATOM 1467 C C . ASN A 1 180 ? 24.382 5.167 -28.199 1.00 90.69 180 ASN A C 1
ATOM 1469 O O . ASN A 1 180 ? 24.221 5.018 -29.409 1.00 90.69 180 ASN A O 1
ATOM 1473 N N . VAL A 1 181 ? 24.075 4.198 -27.331 1.00 89.25 181 VAL A N 1
ATOM 1474 C CA . VAL A 1 181 ? 23.472 2.922 -27.731 1.00 89.25 181 VAL A CA 1
ATOM 1475 C C . VAL A 1 181 ? 21.960 3.095 -27.862 1.00 89.25 181 VAL A C 1
ATOM 1477 O O . VAL A 1 181 ? 21.303 3.584 -26.944 1.00 89.25 181 VAL A O 1
ATOM 1480 N N . ASP A 1 182 ? 21.397 2.666 -28.993 1.00 86.69 182 ASP A N 1
ATOM 1481 C CA . ASP A 1 182 ? 19.943 2.619 -29.177 1.00 86.69 182 ASP A CA 1
ATOM 1482 C C . ASP A 1 182 ? 19.321 1.655 -28.140 1.00 86.69 182 ASP A C 1
ATOM 1484 O O . ASP A 1 182 ? 19.774 0.509 -28.036 1.00 86.69 182 ASP A O 1
ATOM 1488 N N . PRO A 1 183 ? 18.272 2.056 -27.394 1.00 83.31 183 PRO A N 1
ATOM 1489 C CA . PRO A 1 183 ? 17.550 1.182 -26.467 1.00 83.31 183 PRO A CA 1
ATOM 1490 C C . PRO A 1 183 ? 17.087 -0.166 -27.046 1.00 83.31 183 PRO A C 1
ATOM 1492 O O . PRO A 1 183 ? 16.880 -1.108 -26.281 1.00 83.31 183 PRO A O 1
ATOM 1495 N N . LYS A 1 184 ? 16.924 -0.290 -28.370 1.00 84.81 184 LYS A N 1
ATOM 1496 C CA . LYS A 1 184 ? 16.611 -1.556 -29.061 1.00 84.81 184 LYS A CA 1
ATOM 1497 C C . LYS A 1 184 ? 17.756 -2.571 -29.052 1.00 84.81 184 LYS A C 1
ATOM 1499 O O . LYS A 1 184 ? 17.504 -3.761 -29.212 1.00 84.81 184 LYS A O 1
ATOM 1504 N N . ASN A 1 185 ? 18.983 -2.089 -28.875 1.00 87.19 185 ASN A N 1
ATOM 1505 C CA . ASN A 1 185 ? 20.209 -2.877 -28.763 1.00 87.19 185 ASN A CA 1
ATOM 1506 C C . ASN A 1 185 ? 20.720 -2.903 -27.313 1.00 87.19 185 ASN A C 1
ATOM 1508 O O . ASN A 1 185 ? 21.902 -3.146 -27.065 1.00 87.19 185 ASN A O 1
ATOM 1512 N N . ALA A 1 186 ? 19.847 -2.589 -26.352 1.00 88.31 186 ALA A N 1
ATOM 1513 C CA . ALA A 1 186 ? 20.206 -2.559 -24.949 1.00 88.31 186 ALA A CA 1
ATOM 1514 C C . ALA A 1 186 ? 20.573 -3.955 -24.446 1.00 88.31 186 ALA A C 1
ATOM 1516 O O . ALA A 1 186 ? 19.884 -4.937 -24.715 1.00 88.31 186 ALA A O 1
ATOM 1517 N N . LYS A 1 187 ? 21.613 -4.032 -23.624 1.00 86.69 187 LYS A N 1
ATOM 1518 C CA . LYS A 1 187 ? 22.026 -5.275 -22.979 1.00 86.69 187 LYS A CA 1
ATOM 1519 C C . LYS A 1 187 ? 21.701 -5.204 -21.498 1.00 86.69 187 LYS A C 1
ATOM 1521 O O . LYS A 1 187 ? 22.079 -4.262 -20.807 1.00 86.69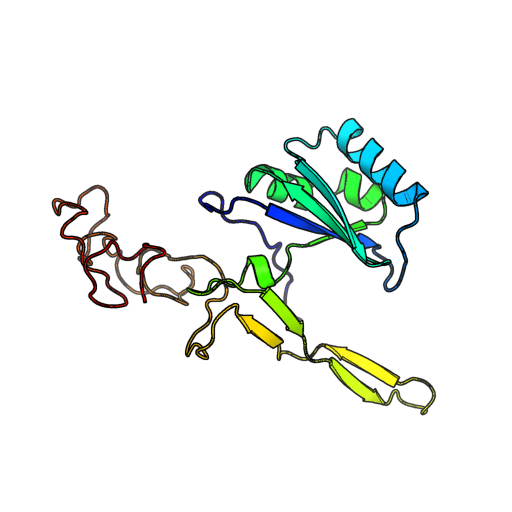 187 LYS A O 1
ATOM 1526 N N . CYS A 1 188 ? 21.008 -6.205 -20.973 1.00 83.69 188 CYS A N 1
ATOM 1527 C CA . CYS A 1 188 ? 20.698 -6.228 -19.553 1.00 83.69 188 CYS A CA 1
ATOM 1528 C C . CYS A 1 188 ? 21.897 -6.717 -18.736 1.00 83.69 188 CYS A C 1
ATOM 1530 O O . CYS A 1 188 ? 22.334 -7.850 -18.907 1.00 83.69 188 CYS A O 1
ATOM 1532 N N . LEU A 1 189 ? 22.349 -5.929 -17.757 1.00 80.62 189 LEU A N 1
ATOM 1533 C CA . LEU A 1 189 ? 23.412 -6.337 -16.824 1.00 80.62 189 LEU A CA 1
ATOM 1534 C C . LEU A 1 189 ? 23.057 -7.592 -16.003 1.00 80.62 189 LEU A C 1
ATOM 1536 O O . LEU A 1 189 ? 23.946 -8.299 -15.540 1.00 80.62 189 LEU A O 1
ATOM 1540 N N . ASN A 1 190 ? 21.764 -7.843 -15.776 1.00 74.38 190 ASN A N 1
ATOM 1541 C CA . ASN A 1 190 ? 21.308 -8.879 -14.847 1.00 74.38 190 ASN A CA 1
ATOM 1542 C C . ASN A 1 190 ? 21.096 -10.243 -15.519 1.00 74.38 190 ASN A C 1
ATOM 1544 O O . ASN A 1 190 ? 21.369 -11.264 -14.900 1.00 74.38 190 ASN A O 1
ATOM 1548 N N . CYS A 1 191 ? 20.621 -10.268 -16.766 1.00 77.81 191 CYS A N 1
ATOM 1549 C CA . CYS A 1 191 ? 20.299 -11.507 -17.487 1.00 77.81 191 CYS A CA 1
ATOM 1550 C C . CYS A 1 191 ? 20.988 -11.624 -18.855 1.00 77.81 191 CYS A C 1
ATOM 1552 O O . CYS A 1 191 ? 20.776 -12.605 -19.559 1.00 77.81 191 CYS A O 1
ATOM 1554 N N . ASN A 1 192 ? 21.765 -10.614 -19.265 1.00 80.62 192 ASN A N 1
ATOM 1555 C CA . ASN A 1 192 ? 22.359 -10.485 -20.600 1.00 80.62 192 ASN A CA 1
ATOM 1556 C C . ASN A 1 192 ? 21.355 -10.498 -21.773 1.00 80.62 192 ASN A C 1
ATOM 1558 O O . ASN A 1 192 ? 21.772 -10.604 -22.924 1.00 80.62 192 ASN A O 1
ATOM 1562 N N . GLY A 1 193 ? 20.054 -10.359 -21.502 1.00 82.50 193 GLY A N 1
ATOM 1563 C CA . GLY A 1 193 ? 19.002 -10.272 -22.515 1.00 82.50 193 GLY A CA 1
ATOM 1564 C C . GLY A 1 193 ? 18.967 -8.925 -23.243 1.00 82.50 193 GLY A C 1
ATOM 1565 O O . GLY A 1 193 ? 19.508 -7.929 -22.755 1.00 82.50 193 GLY A O 1
ATOM 1566 N N . ASN A 1 194 ? 18.297 -8.899 -24.403 1.00 86.12 194 ASN A N 1
ATOM 1567 C CA . ASN A 1 194 ? 18.144 -7.696 -25.228 1.00 86.12 194 ASN A CA 1
ATOM 1568 C C . ASN A 1 194 ? 17.025 -6.784 -24.695 1.00 86.12 194 ASN A C 1
ATOM 1570 O O . ASN A 1 194 ? 15.907 -6.759 -25.212 1.00 86.12 194 ASN A O 1
ATOM 1574 N N . HIS A 1 195 ? 17.305 -6.113 -23.583 1.00 84.44 195 HIS A N 1
ATOM 1575 C CA . HIS A 1 195 ? 16.470 -5.072 -22.999 1.00 84.44 195 HIS A CA 1
ATOM 1576 C C . HIS A 1 195 ? 17.286 -4.243 -22.003 1.00 84.44 195 HIS A C 1
ATOM 1578 O O . HIS A 1 195 ? 18.284 -4.701 -21.444 1.00 84.44 195 HIS A O 1
ATOM 1584 N N . ILE A 1 196 ? 16.811 -3.035 -21.693 1.00 83.94 196 ILE A N 1
ATOM 1585 C CA . ILE A 1 196 ? 17.435 -2.183 -20.674 1.00 83.94 196 ILE A CA 1
ATOM 1586 C C . ILE A 1 196 ? 17.489 -2.887 -19.315 1.00 83.94 196 ILE A C 1
ATOM 1588 O O . ILE A 1 196 ? 16.578 -3.635 -18.937 1.00 83.94 196 ILE A O 1
ATOM 1592 N N . ALA A 1 197 ? 18.535 -2.606 -18.538 1.00 74.12 197 ALA A N 1
ATOM 1593 C CA . ALA A 1 197 ? 18.775 -3.245 -17.250 1.00 74.12 197 ALA A CA 1
ATOM 1594 C C . ALA A 1 197 ? 17.589 -3.085 -16.288 1.00 74.12 197 ALA A C 1
ATOM 1596 O O . ALA A 1 197 ? 17.322 -3.992 -15.506 1.00 74.12 197 ALA A O 1
ATOM 1597 N N . ILE A 1 198 ? 16.845 -1.976 -16.392 1.00 70.81 198 ILE A N 1
ATOM 1598 C CA . ILE A 1 198 ? 15.685 -1.647 -15.551 1.00 70.81 198 ILE A CA 1
ATOM 1599 C C . ILE A 1 198 ? 14.357 -2.276 -16.006 1.00 70.81 198 ILE A C 1
ATOM 1601 O O . ILE A 1 198 ? 13.352 -2.092 -15.316 1.00 70.81 198 ILE A O 1
ATOM 1605 N N . SER A 1 199 ? 14.332 -3.012 -17.123 1.00 74.38 199 SER A N 1
ATOM 1606 C CA . SER A 1 199 ? 13.092 -3.560 -17.683 1.00 74.38 199 SER A CA 1
ATOM 1607 C C . SER A 1 199 ? 12.369 -4.483 -16.696 1.00 74.38 199 SER A C 1
ATOM 1609 O O . SER A 1 199 ? 12.993 -5.274 -15.981 1.00 74.38 199 SER A O 1
ATOM 1611 N N . SER A 1 200 ? 11.036 -4.403 -16.680 1.00 62.91 200 SER A N 1
ATOM 1612 C CA . SER A 1 200 ? 10.162 -5.346 -15.970 1.00 62.91 200 SER A CA 1
ATOM 1613 C C . SER A 1 200 ? 10.071 -6.712 -16.658 1.00 62.91 200 SER A C 1
ATOM 1615 O O . SER A 1 200 ? 9.573 -7.650 -16.044 1.00 62.91 200 SER A O 1
ATOM 1617 N N . SER A 1 201 ? 10.549 -6.821 -17.903 1.00 66.31 201 SER A N 1
ATOM 1618 C CA . SER A 1 201 ? 10.583 -8.054 -18.701 1.00 66.31 201 SER A CA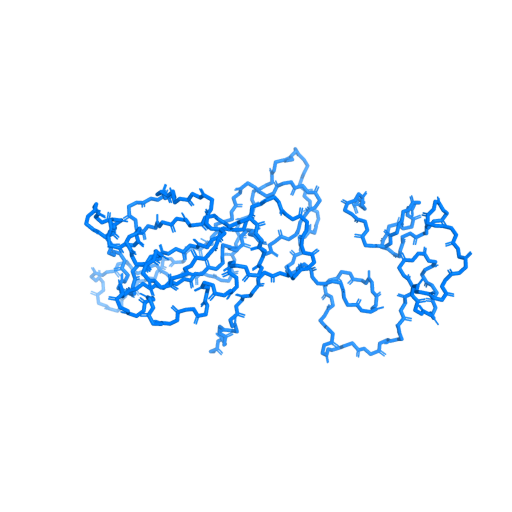 1
ATOM 1619 C C . SER A 1 201 ? 11.857 -8.887 -18.517 1.00 66.31 201 SER A C 1
ATOM 1621 O O . SER A 1 201 ? 12.019 -9.883 -19.215 1.00 66.31 201 SER A O 1
ATOM 1623 N N . CYS A 1 202 ? 12.775 -8.465 -17.639 1.00 66.50 202 CYS A N 1
ATOM 1624 C CA . CYS A 1 202 ? 13.952 -9.263 -17.292 1.00 66.50 202 CYS A CA 1
ATOM 1625 C C . CYS A 1 202 ? 13.494 -10.610 -16.696 1.00 66.50 202 CYS A C 1
ATOM 1627 O O . CYS A 1 202 ? 12.573 -10.582 -15.884 1.00 66.50 202 CYS A O 1
ATOM 1629 N N . PRO A 1 203 ? 14.050 -11.761 -17.107 1.00 61.16 203 PRO A N 1
ATOM 1630 C CA . PRO A 1 203 ? 13.733 -13.062 -16.516 1.00 61.16 203 PRO A CA 1
ATOM 1631 C C . PRO A 1 203 ? 14.229 -13.204 -15.071 1.00 61.16 203 PRO A C 1
ATOM 1633 O O . PRO A 1 203 ? 15.234 -12.537 -14.719 1.00 61.16 203 PRO A O 1
#

Sequence (203 aa):
MLYLKFRRYPENSNKKDYIVFLNHNKENTAFTDKDRMALSKGLREHGVSGVMHLRSLNKFKVGITFYLPNNANMFLQNKKLLDQLSLRASIPIFSLIGSFSKVITVRRFMRRMRGDGGAAVQFQPTQAVAVTFASTNLREHVYLDSWRHECMRYGHIAKFFRNSEVCSISTEGHNFRQCNVDPKNAKCLNCNGNHIAISSSCP

Foldseek 3Di:
DDDPPLDADDQPDPDQKFKKKKFALDPPQFDDVVLVVLLVVLCVVVVQPQFPDWDDPDRGMIITIGRGRVSLRVVQVPCVSCVVSNMHIDGDQLSQKDDLFRWDDKAFDWDFDQPPPRDDTDTHTDPDMDIDTPDPDDDPDIAGGLDDPQQLDTPDDPVPDDDAGAAQFARDRDHVVPDPDDQQQGAAPYQRDRGGVSDSPRD

Secondary structure (DSSP, 8-state):
----------TT---S-EEEEEEESSTTPPPPHHHHHHHHHHHHHTT---EEEEEEEETTEEEEEESSHHHHHHHHH-HHHHHHTTEEEE--GGGTEE-SS-EEEEEEEEEEEEPTTSS-EEEEEEEEEEEEESSSSPPS--EESS---TT--TT--GGG--SPP--TTT-SSS-GGG--S-GGG-B-TTT--BS-TT-TT--